Protein AF-A0A815F3T5-F1 (afdb_monomer_lite)

Secondary structure (DSSP, 8-state):
----------SS----SS-EEE-SS-TTEEEEEETTEEEEEEPPTTEEEETTTTEEEE-----------------PPP----PPPP-----PPPGGGEE--TTSPTT-BPPTTGGG-EEESEEEEEGGG-GGGTTSHHHHT-SSSSEEEEEGGGPPEEEE--TT--EEEEEEEEEESS-SSEEEEEEEEETTEEEEEEEEEE-SS--EEEEEEEEEESEEEEEEE-TT-SSPPPEEEEEEEE-TTTT---------------TTEEEETTEEEEEE-SSS-PPTT-EEPPHHHHHHHGGGGTTPPPSS---SS-EEEE----

pLDDT: mean 79.25, std 20.05, range [28.44, 98.56]

Foldseek 3Di:
DDPQDQDDDPDDDFLPDQAKAQDPVDQQWIWGRDPRGTGIGGHPPQWGQDPVVRHTHHDPDDDDPDDDDDDDDDDDDDDDDDDDDDDDPPDDFDPLQWDFQPPDDAQAADPCCRNQKGKDQKGKHQVVVPVVQCQWFLVQQDDPHSMKIKGPQQDKMKIFHDPPFFWWWFKWKKAFGHAFQKKKKKWFAHPNHTDDIDIDGHGTNHIDMDGDRGGGTGMMMIGIGDPPDPTTTMMMIGTGGIDPCGGDPPDDDDDDDLDDEGAQWDDDPSKTKHKAAPQQPDDPQKHFDDPVVCVVCVVVNPPGDGPPDHHPDTGMMIRDDD

Radius of gyration: 25.0 Å; chains: 1; bounding box: 68×66×54 Å

InterPro domains:
  IPR036508 Chitin binding domain superfamily [SSF57625] (13-58)

Structure (mmCIF, N/CA/C/O backbone):
data_AF-A0A815F3T5-F1
#
_entry.id   AF-A0A815F3T5-F1
#
loop_
_atom_site.group_PDB
_atom_site.id
_atom_site.type_symbol
_atom_site.label_atom_id
_atom_site.label_alt_id
_atom_site.label_comp_id
_atom_site.label_asym_id
_atom_site.label_entity_id
_atom_site.label_seq_id
_atom_site.pdbx_PDB_ins_code
_atom_site.Cartn_x
_atom_site.Cartn_y
_atom_site.Cartn_z
_atom_site.occupancy
_atom_site.B_iso_or_equiv
_atom_site.auth_seq_id
_atom_site.auth_comp_id
_atom_site.auth_asym_id
_atom_site.auth_atom_id
_atom_site.pdbx_PDB_model_num
ATOM 1 N N . MET A 1 1 ? 18.791 11.533 -21.187 1.00 30.59 1 MET A N 1
ATOM 2 C CA . MET A 1 1 ? 19.312 10.389 -21.962 1.00 30.59 1 MET A CA 1
ATOM 3 C C . MET A 1 1 ? 20.679 10.043 -21.377 1.00 30.59 1 MET A C 1
ATOM 5 O O . MET A 1 1 ? 21.685 10.572 -21.824 1.00 30.59 1 MET A O 1
ATOM 9 N N . LEU A 1 2 ? 20.704 9.297 -20.268 1.00 28.44 2 LEU A N 1
ATOM 10 C CA . LEU A 1 2 ? 21.954 8.827 -19.667 1.00 28.44 2 LEU A CA 1
ATOM 11 C C . LEU A 1 2 ? 22.244 7.461 -20.277 1.00 28.44 2 LEU A C 1
ATOM 13 O O . LEU A 1 2 ? 21.462 6.528 -20.120 1.00 28.44 2 LEU A O 1
ATOM 17 N N . ILE A 1 3 ? 23.321 7.396 -21.047 1.00 28.81 3 ILE A N 1
ATOM 18 C CA . ILE A 1 3 ? 23.807 6.173 -21.672 1.00 28.81 3 ILE A CA 1
ATOM 19 C C . ILE A 1 3 ? 24.289 5.271 -20.533 1.00 28.81 3 ILE A C 1
ATOM 21 O O . ILE A 1 3 ? 25.254 5.600 -19.849 1.00 28.81 3 ILE A O 1
ATOM 25 N N . SER A 1 4 ? 23.583 4.166 -20.293 1.00 33.34 4 SER A N 1
ATOM 26 C CA . SER A 1 4 ? 24.025 3.128 -19.364 1.00 33.34 4 SER A CA 1
ATOM 27 C C . SER A 1 4 ? 25.206 2.405 -20.006 1.00 33.34 4 SER A C 1
ATOM 29 O O . SER A 1 4 ? 25.024 1.541 -20.861 1.00 33.34 4 SER A O 1
ATOM 31 N N . THR A 1 5 ? 26.427 2.800 -19.659 1.00 37.59 5 THR A N 1
ATOM 32 C CA . THR A 1 5 ? 27.637 2.100 -20.095 1.00 37.59 5 THR A CA 1
ATOM 33 C C . THR A 1 5 ? 27.733 0.763 -19.374 1.00 37.59 5 THR A C 1
ATOM 35 O O . THR A 1 5 ? 27.962 0.714 -18.168 1.00 37.59 5 THR A O 1
ATOM 38 N N . ILE A 1 6 ? 27.551 -0.319 -20.128 1.00 42.78 6 ILE A N 1
ATOM 39 C CA . ILE A 1 6 ? 27.917 -1.677 -19.723 1.00 42.78 6 ILE A CA 1
ATOM 40 C C . ILE A 1 6 ? 29.447 -1.718 -19.728 1.00 42.78 6 ILE A C 1
ATOM 42 O O . ILE A 1 6 ? 30.058 -1.653 -20.793 1.00 42.78 6 ILE A O 1
ATOM 46 N N . ILE A 1 7 ? 30.067 -1.747 -18.549 1.00 43.97 7 ILE A N 1
ATOM 47 C CA . ILE A 1 7 ? 31.517 -1.912 -18.416 1.00 43.97 7 ILE A CA 1
ATOM 48 C C . ILE A 1 7 ? 31.758 -3.381 -18.057 1.00 43.97 7 ILE A C 1
ATOM 50 O O . ILE A 1 7 ? 31.395 -3.784 -16.952 1.00 43.97 7 ILE A O 1
ATOM 54 N N . PRO A 1 8 ? 32.346 -4.190 -18.954 1.00 38.50 8 PRO A N 1
ATOM 55 C CA . PRO A 1 8 ? 32.749 -5.538 -18.605 1.00 38.50 8 PRO A CA 1
ATOM 56 C C . PRO A 1 8 ? 33.920 -5.446 -17.627 1.00 38.50 8 PRO A C 1
ATOM 58 O O . PRO A 1 8 ? 35.002 -4.984 -17.983 1.00 38.50 8 PRO A O 1
ATOM 61 N N . ILE A 1 9 ? 33.688 -5.853 -16.381 1.00 46.31 9 ILE A N 1
ATOM 62 C CA . ILE A 1 9 ? 34.755 -6.011 -15.395 1.00 46.31 9 ILE A CA 1
ATOM 63 C C . ILE A 1 9 ? 35.465 -7.325 -15.718 1.00 46.31 9 ILE A C 1
ATOM 65 O O . ILE A 1 9 ? 34.842 -8.391 -15.736 1.00 46.31 9 ILE A O 1
ATOM 69 N N . ASP A 1 10 ? 36.754 -7.232 -16.015 1.00 41.31 10 ASP A N 1
ATOM 70 C CA . ASP A 1 10 ? 37.601 -8.366 -16.354 1.00 41.31 10 ASP A CA 1
ATOM 71 C C . ASP A 1 10 ? 37.677 -9.346 -15.166 1.00 41.31 10 ASP A C 1
ATOM 73 O O . ASP A 1 10 ? 38.105 -8.998 -14.067 1.00 41.31 10 ASP A O 1
ATOM 77 N N . GLY A 1 11 ? 37.201 -10.572 -15.397 1.00 46.75 11 GLY A N 1
ATOM 78 C CA . GLY A 1 11 ? 37.592 -11.796 -14.694 1.00 46.75 11 GLY A CA 1
ATOM 79 C C . GLY A 1 11 ? 37.531 -11.839 -13.161 1.00 46.75 11 GLY A C 1
ATOM 80 O O . GLY A 1 11 ? 38.577 -11.917 -12.532 1.00 46.75 11 GLY A O 1
ATOM 81 N N . ALA A 1 12 ? 36.331 -11.933 -12.569 1.00 49.25 12 ALA A N 1
ATOM 82 C CA . ALA A 1 12 ? 36.070 -12.728 -11.341 1.00 49.25 12 ALA A CA 1
ATOM 83 C C . ALA A 1 12 ? 34.602 -12.681 -10.877 1.00 49.25 12 ALA A C 1
ATOM 85 O O . ALA A 1 12 ? 34.171 -13.536 -10.104 1.00 49.25 12 ALA A O 1
ATOM 86 N N . PHE A 1 13 ? 33.820 -11.698 -11.327 1.00 57.38 13 PHE A N 1
ATOM 87 C CA . PHE A 1 13 ? 32.507 -11.425 -10.750 1.00 57.38 13 PHE A CA 1
ATOM 88 C C . PHE A 1 13 ? 31.367 -12.046 -11.571 1.00 57.38 13 PHE A C 1
ATOM 90 O O . PHE A 1 13 ? 30.887 -11.456 -12.538 1.00 57.38 13 PHE A O 1
ATOM 97 N N . LYS A 1 14 ? 30.930 -13.262 -11.215 1.00 63.34 14 LYS A N 1
ATOM 98 C CA . LYS A 1 14 ? 29.728 -13.871 -11.810 1.00 63.34 14 LYS A CA 1
ATOM 99 C C . LYS A 1 14 ? 28.486 -13.444 -11.025 1.00 63.34 14 LYS A C 1
ATOM 101 O O . LYS A 1 14 ? 28.245 -13.951 -9.934 1.00 63.34 14 LYS A O 1
ATOM 106 N N . CYS A 1 15 ? 27.677 -12.560 -11.610 1.00 67.25 15 CYS A N 1
ATOM 107 C CA . CYS A 1 15 ? 26.301 -12.322 -11.176 1.00 67.25 15 CYS A CA 1
ATOM 108 C C . CYS A 1 15 ? 25.489 -13.610 -11.386 1.00 67.25 15 CYS A C 1
ATOM 110 O O . CYS A 1 15 ? 25.071 -13.884 -12.506 1.00 67.25 15 CYS A O 1
ATOM 112 N N . MET A 1 16 ? 25.310 -14.435 -10.355 1.00 57.03 16 MET A N 1
ATOM 113 C CA . MET A 1 16 ? 24.458 -15.632 -10.448 1.00 57.03 16 MET A CA 1
ATOM 114 C C . MET A 1 16 ? 23.080 -15.429 -9.808 1.00 57.03 16 MET A C 1
ATOM 116 O O . MET A 1 16 ? 22.122 -16.037 -10.268 1.00 57.03 16 MET A O 1
ATOM 120 N N . ASN A 1 17 ? 22.972 -14.531 -8.824 1.00 68.50 17 ASN A N 1
ATOM 121 C CA . ASN A 1 17 ? 21.744 -14.238 -8.082 1.00 68.50 17 ASN A CA 1
ATOM 122 C C . ASN A 1 17 ? 21.441 -12.726 -8.089 1.00 68.50 17 ASN A C 1
ATOM 124 O O . ASN A 1 17 ? 22.294 -11.921 -8.484 1.00 68.50 17 ASN A O 1
ATOM 128 N N . ASN A 1 18 ? 20.232 -12.347 -7.654 1.00 71.50 18 ASN A N 1
ATOM 129 C CA . ASN A 1 18 ? 19.798 -10.952 -7.485 1.00 71.50 18 ASN A CA 1
ATOM 130 C C . ASN A 1 18 ? 20.462 -10.299 -6.257 1.00 71.50 18 ASN A C 1
ATOM 132 O O . ASN A 1 18 ? 19.804 -9.973 -5.273 1.00 71.50 18 ASN A O 1
ATOM 136 N N . ASP A 1 19 ? 21.780 -10.140 -6.324 1.00 82.56 19 ASP A N 1
ATOM 137 C CA . ASP A 1 19 ? 22.618 -9.638 -5.237 1.00 82.56 19 ASP A CA 1
ATOM 138 C C . ASP A 1 19 ? 23.155 -8.224 -5.532 1.00 82.56 19 ASP A C 1
ATOM 140 O O . ASP A 1 19 ? 23.210 -7.762 -6.677 1.00 82.56 19 ASP A O 1
ATOM 144 N N . MET A 1 20 ? 23.592 -7.522 -4.484 1.00 84.94 20 MET A N 1
ATOM 145 C CA . MET A 1 20 ? 24.184 -6.185 -4.573 1.00 84.94 20 MET A CA 1
ATOM 146 C C . MET A 1 20 ? 25.611 -6.190 -4.019 1.00 84.94 20 MET A C 1
ATOM 148 O O . MET A 1 20 ? 25.887 -6.737 -2.948 1.00 84.94 20 MET A O 1
ATOM 152 N N . PHE A 1 21 ? 26.528 -5.551 -4.740 1.00 86.50 21 PHE A N 1
ATOM 153 C CA . PHE A 1 21 ? 27.961 -5.644 -4.493 1.00 86.50 21 PHE A CA 1
ATOM 154 C C . PHE A 1 21 ? 28.647 -4.286 -4.532 1.00 86.50 21 PHE A C 1
ATOM 156 O O . PHE A 1 21 ? 28.313 -3.405 -5.324 1.00 86.50 21 PHE A O 1
ATOM 163 N N . LYS A 1 22 ? 29.666 -4.125 -3.692 1.00 87.44 22 LYS A N 1
ATOM 164 C CA . LYS A 1 22 ? 30.482 -2.917 -3.629 1.00 87.44 22 LYS A CA 1
ATOM 165 C C . LYS A 1 22 ? 31.203 -2.693 -4.952 1.00 87.44 22 LYS A C 1
ATOM 167 O O . LYS A 1 22 ? 31.864 -3.595 -5.458 1.00 87.44 22 LYS A O 1
ATOM 172 N N . ASN A 1 23 ? 31.127 -1.469 -5.473 1.00 88.88 23 ASN A N 1
ATOM 173 C CA . ASN A 1 23 ? 31.989 -1.064 -6.574 1.00 88.88 23 ASN A CA 1
ATOM 174 C C . ASN A 1 23 ? 33.412 -0.780 -6.039 1.00 88.88 23 ASN A C 1
ATOM 176 O O . ASN A 1 23 ? 33.556 0.116 -5.198 1.00 88.88 23 ASN A O 1
ATOM 180 N N . PRO A 1 24 ? 34.454 -1.515 -6.481 1.00 85.56 24 PRO A N 1
ATOM 181 C CA . PRO A 1 24 ? 35.832 -1.275 -6.048 1.00 85.56 24 PRO A CA 1
ATOM 182 C C . PRO A 1 24 ? 36.383 0.082 -6.512 1.00 85.56 24 PRO A C 1
ATOM 184 O O . PRO A 1 24 ? 37.219 0.653 -5.817 1.00 85.56 24 PRO A O 1
ATOM 187 N N . ASP A 1 25 ? 35.883 0.622 -7.626 1.00 88.94 25 ASP A N 1
ATOM 188 C CA . ASP A 1 25 ? 36.440 1.831 -8.245 1.00 88.94 25 ASP A CA 1
ATOM 189 C C . ASP A 1 25 ? 35.828 3.124 -7.694 1.00 88.94 25 ASP A C 1
ATOM 191 O O . ASP A 1 25 ? 36.433 4.194 -7.755 1.00 88.94 25 ASP A O 1
ATOM 195 N N . ASN A 1 26 ? 34.598 3.055 -7.175 1.00 88.31 26 ASN A N 1
ATOM 196 C CA . ASN A 1 26 ? 33.866 4.236 -6.734 1.00 88.31 26 ASN A CA 1
ATOM 197 C C . ASN A 1 26 ? 32.873 3.915 -5.610 1.00 88.31 26 ASN A C 1
ATOM 199 O O . ASN A 1 26 ? 31.804 3.349 -5.840 1.00 88.31 26 ASN A O 1
ATOM 203 N N . HIS A 1 27 ? 33.190 4.385 -4.402 1.00 91.62 27 HIS A N 1
ATOM 204 C CA . HIS A 1 27 ? 32.402 4.151 -3.189 1.00 91.62 27 HIS A CA 1
ATOM 205 C C . HIS A 1 27 ? 31.020 4.838 -3.189 1.00 91.62 27 HIS A C 1
ATOM 207 O O . HIS A 1 27 ? 30.183 4.503 -2.353 1.00 91.62 27 HIS A O 1
ATOM 213 N N . TYR A 1 28 ? 30.755 5.767 -4.113 1.00 91.50 28 TYR A N 1
ATOM 214 C CA . TYR A 1 28 ? 29.442 6.401 -4.313 1.00 91.50 28 TYR A CA 1
ATOM 215 C C . TYR A 1 28 ? 28.540 5.612 -5.266 1.00 91.50 28 TYR A C 1
ATOM 217 O O . TYR A 1 28 ? 27.468 6.082 -5.640 1.00 91.50 28 TYR A O 1
ATOM 225 N N . THR A 1 29 ? 28.973 4.435 -5.706 1.00 90.44 29 THR A N 1
ATOM 226 C CA . THR A 1 29 ? 28.215 3.565 -6.604 1.00 90.44 29 THR A CA 1
ATOM 227 C C . THR A 1 29 ? 28.318 2.117 -6.139 1.00 90.44 29 THR A C 1
ATOM 229 O O . THR A 1 29 ? 29.216 1.757 -5.377 1.00 90.44 29 THR A O 1
ATOM 232 N N . PHE A 1 30 ? 27.405 1.275 -6.600 1.00 92.56 30 PHE A N 1
ATOM 233 C CA . PHE A 1 30 ? 27.408 -0.157 -6.331 1.00 92.56 30 PHE A CA 1
ATOM 234 C C . PHE A 1 30 ? 26.930 -0.927 -7.558 1.00 92.56 30 PHE A C 1
ATOM 236 O O . PHE A 1 30 ? 26.267 -0.377 -8.440 1.00 92.56 30 PHE A O 1
ATOM 243 N N . TRP A 1 31 ? 27.279 -2.203 -7.616 1.00 90.38 31 TRP A N 1
ATOM 244 C CA . TRP A 1 31 ? 26.829 -3.125 -8.643 1.00 90.38 31 TRP A CA 1
ATOM 245 C C . TRP A 1 31 ? 25.567 -3.829 -8.167 1.00 90.38 31 TRP A C 1
ATOM 247 O O . TRP A 1 31 ? 25.559 -4.462 -7.118 1.00 90.38 31 TRP A O 1
ATOM 257 N N . HIS A 1 32 ? 24.500 -3.728 -8.941 1.00 86.88 32 HIS A N 1
ATOM 258 C CA . HIS A 1 32 ? 23.308 -4.543 -8.772 1.00 86.88 32 HIS A CA 1
ATOM 259 C C . HIS A 1 32 ? 23.353 -5.659 -9.812 1.00 86.88 32 HIS A C 1
ATOM 261 O O . HIS A 1 32 ? 23.407 -5.373 -11.007 1.00 86.88 32 HIS A O 1
ATOM 267 N N . CYS A 1 33 ? 23.370 -6.909 -9.371 1.00 84.50 33 CYS A N 1
ATOM 268 C CA . CYS A 1 33 ? 23.226 -8.058 -10.247 1.00 84.50 33 CYS A CA 1
ATOM 269 C C . CYS A 1 33 ? 21.743 -8.367 -10.418 1.00 84.50 33 CYS A C 1
ATOM 271 O O . CYS A 1 33 ? 21.022 -8.504 -9.438 1.00 84.50 33 CYS A O 1
ATOM 273 N N . PHE A 1 34 ? 21.295 -8.495 -11.661 1.00 74.00 34 PHE A N 1
ATOM 274 C CA . PHE A 1 34 ? 19.930 -8.906 -11.961 1.00 74.00 34 PHE A CA 1
ATOM 275 C C . PHE A 1 34 ? 19.921 -9.735 -13.249 1.00 74.00 34 PHE A C 1
ATOM 277 O O . PHE A 1 34 ? 20.448 -9.299 -14.274 1.00 74.00 34 PHE A O 1
ATOM 284 N N . HIS A 1 35 ? 19.388 -10.961 -13.184 1.00 72.75 35 HIS A N 1
ATOM 285 C CA . HIS A 1 35 ? 19.336 -11.914 -14.311 1.00 72.75 35 HIS A CA 1
ATOM 286 C C . HIS A 1 35 ? 20.684 -12.106 -15.041 1.00 72.75 35 HIS A C 1
ATOM 288 O O . HIS A 1 35 ? 20.767 -12.090 -16.270 1.00 72.75 35 HIS A O 1
ATOM 294 N N . GLY A 1 36 ? 21.777 -12.246 -14.288 1.00 73.94 36 GLY A N 1
ATOM 295 C CA . GLY A 1 36 ? 23.113 -12.451 -14.858 1.00 73.94 36 GLY A CA 1
ATOM 296 C C . GLY A 1 36 ? 23.787 -11.198 -15.427 1.00 73.94 36 GLY A C 1
ATOM 297 O O . GLY A 1 36 ? 24.949 -11.266 -15.824 1.00 73.94 36 GLY A O 1
ATOM 298 N N . SER A 1 37 ? 23.098 -10.055 -15.427 1.00 73.88 37 SER A N 1
ATOM 299 C CA . SER A 1 37 ? 23.637 -8.764 -15.864 1.00 73.88 37 SER A CA 1
ATOM 300 C C . SER A 1 37 ? 24.008 -7.891 -14.665 1.00 73.88 37 SER A C 1
ATOM 302 O O . SER A 1 37 ? 23.306 -7.887 -13.654 1.00 73.88 37 SER A O 1
ATOM 304 N N . HIS A 1 38 ? 25.104 -7.137 -14.776 1.00 80.62 38 HIS A N 1
ATOM 305 C CA . HIS A 1 38 ? 25.509 -6.144 -13.779 1.00 80.62 38 HIS A CA 1
ATOM 306 C C . HIS A 1 38 ? 25.021 -4.744 -14.166 1.00 80.62 38 HIS A C 1
ATOM 308 O O . HIS A 1 38 ? 25.144 -4.308 -15.309 1.00 80.62 38 HIS A O 1
ATOM 314 N N . TYR A 1 39 ? 24.509 -4.010 -13.185 1.00 80.88 39 TYR A N 1
ATOM 315 C CA . TYR A 1 39 ? 24.042 -2.640 -13.340 1.00 80.88 39 TYR A CA 1
ATOM 316 C C . TYR A 1 39 ? 24.770 -1.751 -12.342 1.00 80.88 39 TYR A C 1
ATOM 318 O O . TYR A 1 39 ? 24.651 -1.950 -11.134 1.00 80.88 39 TYR A O 1
ATOM 326 N N . LEU A 1 40 ? 25.496 -0.748 -12.832 1.00 88.94 40 LEU A N 1
ATOM 327 C CA . LEU A 1 40 ? 26.105 0.250 -11.961 1.00 88.94 40 LEU A CA 1
ATOM 328 C C . LEU A 1 40 ? 25.028 1.228 -11.481 1.00 88.94 40 LEU A C 1
ATOM 330 O O . LEU A 1 40 ? 24.357 1.875 -12.290 1.00 88.94 40 LEU A O 1
ATOM 334 N N . LYS A 1 41 ? 24.852 1.346 -10.167 1.00 85.12 41 LYS A N 1
ATOM 335 C CA . LYS A 1 41 ? 23.857 2.221 -9.540 1.00 85.12 41 LYS A CA 1
ATOM 336 C C . LYS A 1 41 ? 24.545 3.257 -8.649 1.00 85.12 41 LYS A C 1
ATOM 338 O O . LYS A 1 41 ? 25.426 2.889 -7.874 1.00 85.12 41 LYS A O 1
ATOM 343 N N . PRO A 1 42 ? 24.172 4.544 -8.736 1.00 91.25 42 PRO A N 1
ATOM 344 C CA . PRO A 1 42 ? 24.688 5.563 -7.835 1.00 91.25 42 PRO A CA 1
ATOM 345 C C . PRO A 1 42 ? 23.970 5.529 -6.484 1.00 91.25 42 PRO A C 1
ATOM 347 O O . PRO A 1 42 ? 22.760 5.310 -6.409 1.00 91.25 42 PRO A O 1
ATOM 350 N N . CYS A 1 43 ? 24.711 5.811 -5.421 1.00 89.06 43 CYS A N 1
ATOM 351 C CA . CYS A 1 43 ? 24.142 6.205 -4.143 1.00 89.06 43 CYS A CA 1
ATOM 352 C C . CYS A 1 43 ? 23.631 7.657 -4.197 1.00 89.06 43 CYS A C 1
ATOM 354 O O . CYS A 1 43 ? 24.113 8.458 -5.004 1.00 89.06 43 CYS A O 1
ATOM 356 N N . PRO A 1 44 ? 22.672 8.032 -3.328 1.00 88.06 44 PRO A N 1
ATOM 357 C CA . PRO A 1 44 ? 22.271 9.425 -3.152 1.00 88.06 44 PRO A CA 1
ATOM 358 C C . PRO A 1 44 ? 23.451 10.333 -2.770 1.00 88.06 44 PRO A C 1
ATOM 360 O O . PRO A 1 44 ? 24.446 9.885 -2.200 1.00 88.06 44 PRO A O 1
ATOM 363 N N . THR A 1 45 ? 23.331 11.636 -3.037 1.00 82.81 45 THR A N 1
ATOM 364 C CA . THR A 1 45 ? 24.361 12.626 -2.685 1.00 82.81 45 THR A CA 1
ATOM 365 C C . THR A 1 45 ? 24.722 12.546 -1.197 1.00 82.81 45 THR A C 1
ATOM 367 O O . THR A 1 45 ? 23.836 12.595 -0.347 1.00 82.81 45 THR A O 1
ATOM 370 N N . ASN A 1 46 ? 26.022 12.464 -0.888 1.00 83.50 46 ASN A N 1
ATOM 371 C CA . ASN A 1 46 ? 26.596 12.285 0.460 1.00 83.50 46 ASN A CA 1
ATOM 372 C C . ASN A 1 46 ? 26.415 10.892 1.097 1.00 83.50 46 ASN A C 1
ATOM 374 O O . ASN A 1 46 ? 26.672 10.728 2.294 1.00 83.50 46 ASN A O 1
ATOM 378 N N . PHE A 1 47 ? 26.025 9.881 0.319 1.00 89.62 47 PHE A N 1
ATOM 379 C CA . PHE A 1 47 ? 25.979 8.488 0.763 1.00 89.62 47 PHE A CA 1
ATOM 380 C C . PHE A 1 47 ? 27.028 7.646 0.033 1.00 89.62 47 PHE A C 1
ATOM 382 O O . PHE A 1 47 ? 27.317 7.879 -1.139 1.00 89.62 47 PHE A O 1
ATOM 389 N N . ILE A 1 48 ? 27.579 6.657 0.730 1.00 92.94 48 ILE A N 1
ATOM 390 C CA . ILE A 1 48 ? 28.504 5.657 0.190 1.00 92.94 48 ILE A CA 1
ATOM 391 C C . ILE A 1 48 ? 27.896 4.264 0.341 1.00 92.94 48 ILE A C 1
ATOM 393 O O . ILE A 1 48 ? 27.102 4.023 1.248 1.00 92.94 48 ILE A O 1
ATOM 397 N N . TRP A 1 49 ? 28.248 3.336 -0.540 1.00 91.25 49 TRP A N 1
ATOM 398 C CA . TRP A 1 49 ? 27.748 1.964 -0.458 1.00 91.25 49 TRP A CA 1
ATOM 399 C C . TRP A 1 49 ? 28.386 1.192 0.708 1.00 91.25 49 TRP A C 1
ATOM 401 O O . TRP A 1 49 ? 29.614 1.090 0.789 1.00 91.25 49 TRP A O 1
ATOM 411 N N . SER A 1 50 ? 27.555 0.600 1.573 1.00 86.69 50 SER A N 1
ATOM 412 C CA . SER A 1 50 ? 27.967 -0.355 2.606 1.00 86.69 50 SER A CA 1
ATOM 413 C C . SER A 1 50 ? 27.624 -1.776 2.170 1.00 86.69 50 SER A C 1
ATOM 415 O O . SER A 1 50 ? 26.453 -2.122 2.031 1.00 86.69 50 SER A O 1
ATOM 417 N N . GLN A 1 51 ? 28.646 -2.621 1.997 1.00 86.81 51 GLN A N 1
ATOM 418 C CA . GLN A 1 51 ? 28.432 -4.038 1.681 1.00 86.81 51 GLN A CA 1
ATOM 419 C C . GLN A 1 51 ? 27.821 -4.808 2.855 1.00 86.81 51 GLN A C 1
ATOM 421 O O . GLN A 1 51 ? 27.086 -5.759 2.636 1.00 86.81 51 GLN A O 1
ATOM 426 N N . VAL A 1 52 ? 28.135 -4.411 4.091 1.00 73.19 52 VAL A N 1
ATOM 427 C CA . VAL A 1 52 ? 27.650 -5.094 5.301 1.00 73.19 52 VAL A CA 1
ATOM 428 C C . VAL A 1 52 ? 26.153 -4.862 5.490 1.00 73.19 52 VAL A C 1
ATOM 430 O O . VAL A 1 52 ? 25.439 -5.764 5.906 1.00 73.19 52 VAL A O 1
ATOM 433 N N . GLU A 1 53 ? 25.677 -3.665 5.151 1.00 72.69 53 GLU A N 1
ATOM 434 C CA . GLU A 1 53 ? 24.263 -3.304 5.283 1.00 72.69 53 GLU A CA 1
ATOM 435 C C . GLU A 1 53 ? 23.472 -3.478 3.977 1.00 72.69 53 GLU A C 1
ATOM 437 O O . GLU A 1 53 ? 22.270 -3.232 3.958 1.00 72.69 53 GLU A O 1
ATOM 442 N N . CYS A 1 54 ? 24.140 -3.857 2.879 1.00 81.38 54 CYS A N 1
ATOM 443 C CA . CYS A 1 54 ? 23.574 -3.924 1.527 1.00 81.38 54 CYS A CA 1
ATOM 444 C C . CYS A 1 54 ? 22.749 -2.678 1.148 1.00 81.38 54 CYS A C 1
ATOM 446 O O . CYS A 1 54 ? 21.708 -2.771 0.495 1.00 81.38 54 CYS A O 1
ATOM 448 N N . GLN A 1 55 ? 23.215 -1.493 1.554 1.00 88.62 55 GLN A N 1
ATOM 449 C CA . GLN A 1 55 ? 22.546 -0.223 1.282 1.00 88.62 55 GLN A CA 1
ATOM 450 C C . GLN A 1 55 ? 23.528 0.953 1.236 1.00 88.62 55 GLN A C 1
ATOM 452 O O . GLN A 1 55 ? 24.664 0.882 1.711 1.00 88.62 55 GLN A O 1
ATOM 457 N N . CYS A 1 56 ? 23.075 2.072 0.671 1.00 89.75 56 CYS A N 1
ATOM 458 C CA . CYS A 1 56 ? 23.802 3.334 0.729 1.00 89.75 56 CYS A CA 1
ATOM 459 C C . CYS A 1 56 ? 23.649 3.953 2.123 1.00 89.75 56 CYS A C 1
ATOM 461 O O . CYS A 1 56 ? 22.538 4.266 2.546 1.00 89.75 56 CYS A O 1
ATOM 463 N N . VAL A 1 57 ? 24.766 4.172 2.810 1.00 87.94 57 VAL A N 1
ATOM 464 C CA . VAL A 1 57 ? 24.831 4.752 4.158 1.00 87.94 57 VAL A CA 1
ATOM 465 C C . VAL A 1 57 ? 25.429 6.151 4.107 1.00 87.94 57 VAL A C 1
ATOM 467 O O . VAL A 1 57 ? 26.206 6.476 3.208 1.00 87.94 57 VAL A O 1
ATOM 470 N N . ARG A 1 58 ? 25.054 7.017 5.054 1.00 87.56 58 ARG A N 1
ATOM 471 C CA . ARG A 1 58 ? 25.582 8.386 5.106 1.00 87.56 58 ARG A CA 1
ATOM 472 C C . ARG A 1 58 ? 27.096 8.320 5.300 1.00 87.56 58 ARG A C 1
ATOM 474 O O . ARG A 1 58 ? 27.570 7.645 6.210 1.00 87.56 58 ARG A O 1
ATOM 481 N N . ASN A 1 59 ? 27.849 9.043 4.475 1.00 78.69 59 ASN A N 1
ATOM 482 C CA . ASN A 1 59 ? 29.291 9.132 4.651 1.00 78.69 59 ASN A CA 1
ATOM 483 C C . ASN A 1 59 ? 29.594 9.883 5.960 1.00 78.69 59 ASN A C 1
ATOM 485 O O . ASN A 1 59 ? 29.465 11.104 6.020 1.00 78.69 59 ASN A O 1
ATOM 489 N N . ALA A 1 60 ? 29.965 9.154 7.015 1.00 61.31 60 ALA A N 1
ATOM 490 C CA . ALA A 1 60 ? 30.335 9.729 8.310 1.00 61.31 60 ALA A CA 1
ATOM 491 C C . ALA A 1 60 ? 31.709 10.428 8.285 1.00 61.31 60 ALA A C 1
ATOM 493 O O . ALA A 1 60 ? 32.123 11.012 9.282 1.00 61.31 60 ALA A O 1
ATOM 494 N N . VAL A 1 61 ? 32.414 10.396 7.148 1.00 53.81 61 VAL A N 1
ATOM 495 C CA . VAL A 1 61 ? 33.725 11.020 6.983 1.00 53.81 61 VAL A CA 1
ATOM 496 C C . VAL A 1 61 ? 33.593 12.243 6.079 1.00 53.81 61 VAL A C 1
ATOM 498 O O . VAL A 1 61 ? 33.754 12.160 4.861 1.00 53.81 61 VAL A O 1
ATOM 501 N N . LEU A 1 62 ? 33.322 13.399 6.683 1.00 38.56 62 LEU A N 1
ATOM 502 C CA . LEU A 1 62 ? 33.755 14.674 6.117 1.00 38.56 62 LEU A CA 1
ATOM 503 C C . LEU A 1 62 ? 34.864 15.221 7.029 1.00 38.56 62 LEU A C 1
ATOM 505 O O . LEU A 1 62 ? 34.596 15.464 8.206 1.00 38.56 62 LEU A O 1
ATOM 509 N N . PRO A 1 63 ? 36.107 15.392 6.545 1.00 40.00 63 PRO A N 1
ATOM 510 C CA . PRO A 1 63 ? 37.140 16.048 7.324 1.00 40.00 63 PRO A CA 1
ATOM 511 C C . PRO A 1 63 ? 36.797 17.536 7.425 1.00 40.00 63 PRO A C 1
ATOM 513 O O . PRO A 1 63 ? 36.616 18.219 6.415 1.00 40.00 63 PRO A O 1
ATOM 516 N N . THR A 1 64 ? 36.718 18.048 8.650 1.00 35.91 64 THR A N 1
ATOM 517 C CA . THR A 1 64 ? 36.756 19.485 8.918 1.00 35.91 64 THR A CA 1
ATOM 518 C C . THR A 1 64 ? 38.050 20.040 8.326 1.00 35.91 64 THR A C 1
ATOM 520 O O . THR A 1 64 ? 39.144 19.694 8.771 1.00 35.91 64 THR A O 1
ATOM 523 N N . VAL A 1 65 ? 37.940 20.878 7.295 1.00 36.97 65 VAL A N 1
ATOM 524 C CA . VAL A 1 65 ? 39.070 21.653 6.773 1.00 36.97 65 VAL A CA 1
ATOM 525 C C . VAL A 1 65 ? 39.435 22.692 7.831 1.00 36.97 65 VAL A C 1
ATOM 527 O O . VAL A 1 65 ? 38.792 23.734 7.947 1.00 36.97 65 VAL A O 1
ATOM 530 N N . THR A 1 66 ? 40.455 22.393 8.631 1.00 32.88 66 THR A N 1
ATOM 531 C CA . THR A 1 66 ? 41.018 23.333 9.601 1.00 32.88 66 THR A CA 1
ATOM 532 C C . THR A 1 66 ? 41.994 24.258 8.881 1.00 32.88 66 THR A C 1
ATOM 534 O O . THR A 1 66 ? 43.110 23.869 8.536 1.00 32.88 66 THR A O 1
ATOM 537 N N . ILE A 1 67 ? 41.571 25.501 8.651 1.00 42.00 67 ILE A N 1
ATOM 538 C CA . ILE A 1 67 ? 42.461 26.590 8.240 1.00 42.00 67 ILE A CA 1
ATOM 539 C C . ILE A 1 67 ? 43.487 26.787 9.361 1.00 42.00 67 ILE A C 1
ATOM 541 O O . ILE A 1 67 ? 43.136 27.069 10.506 1.00 42.00 67 ILE A O 1
ATOM 545 N N . THR A 1 68 ? 44.762 26.582 9.034 1.00 33.00 68 THR A N 1
ATOM 546 C CA . THR A 1 68 ? 45.876 26.764 9.963 1.00 33.00 68 THR A CA 1
ATOM 547 C C . THR A 1 68 ? 46.175 28.254 10.099 1.00 33.00 68 THR A C 1
ATOM 549 O O . THR A 1 68 ? 46.765 28.849 9.201 1.00 33.00 68 THR A O 1
ATOM 552 N N . THR A 1 69 ? 45.812 28.845 11.237 1.00 34.72 69 THR A N 1
ATOM 553 C CA . THR A 1 69 ? 46.376 30.123 11.685 1.00 34.72 69 THR A CA 1
ATOM 554 C C . THR A 1 69 ? 47.052 29.884 13.029 1.00 34.72 69 THR A C 1
ATOM 556 O O . THR A 1 69 ? 46.413 29.555 14.024 1.00 34.72 69 THR A O 1
ATOM 559 N N . THR A 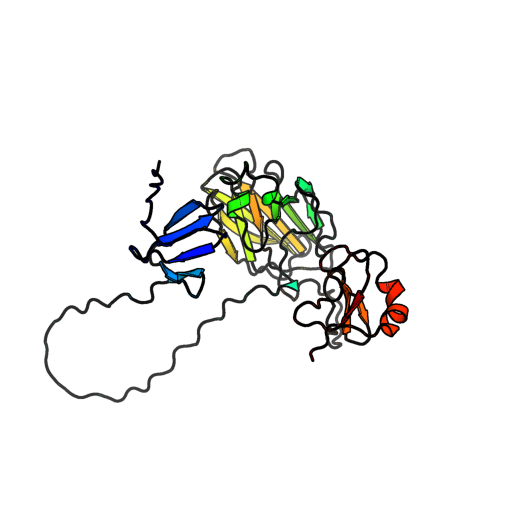1 70 ? 48.375 29.986 13.029 1.00 38.75 70 THR A N 1
ATOM 560 C CA . THR A 1 70 ? 49.263 29.810 14.179 1.00 38.75 70 THR A CA 1
ATOM 561 C C . THR A 1 70 ? 49.081 30.927 15.205 1.00 38.75 70 THR A C 1
ATOM 563 O O . THR A 1 70 ? 49.417 32.064 14.885 1.00 38.75 70 THR A O 1
ATOM 566 N N . VAL A 1 71 ? 48.664 30.613 16.439 1.00 39.72 71 VAL A N 1
ATOM 567 C CA . VAL A 1 71 ? 48.982 31.414 17.638 1.00 39.72 71 VAL A CA 1
ATOM 568 C C . VAL A 1 71 ? 49.130 30.502 18.866 1.00 39.72 71 VAL A C 1
ATOM 570 O O . VAL A 1 71 ? 48.405 29.529 19.047 1.00 39.72 71 VAL A O 1
ATOM 573 N N . SER A 1 72 ? 50.138 30.840 19.662 1.00 35.31 72 SER A N 1
ATOM 574 C CA . SER A 1 72 ? 50.769 30.136 20.773 1.00 35.31 72 SER A CA 1
ATOM 575 C C . SER A 1 72 ? 49.933 29.939 22.051 1.00 35.31 72 SER A C 1
ATOM 577 O O . SER A 1 72 ? 49.143 30.794 22.429 1.00 35.31 72 SER A O 1
ATOM 579 N N . THR A 1 73 ? 50.270 28.847 22.758 1.00 41.00 73 THR A N 1
ATOM 580 C CA . THR A 1 73 ? 50.368 28.669 24.231 1.00 41.00 73 THR A CA 1
ATOM 581 C C . THR A 1 73 ? 49.194 29.074 25.136 1.00 41.00 73 THR A C 1
ATOM 583 O O . THR A 1 73 ? 49.006 30.254 25.393 1.00 41.00 73 THR A O 1
ATOM 586 N N . SER A 1 74 ? 48.557 28.094 25.800 1.00 37.09 74 SER A N 1
ATOM 587 C CA . SER A 1 74 ? 48.756 27.773 27.238 1.00 37.09 74 SER A CA 1
ATOM 588 C C . SER A 1 74 ? 47.584 26.958 27.824 1.00 37.09 74 SER A C 1
ATOM 590 O O . SER A 1 74 ? 46.445 27.387 27.704 1.00 37.09 74 SER A O 1
ATOM 592 N N . SER A 1 75 ? 47.922 25.847 28.496 1.00 38.56 75 SER A N 1
ATOM 593 C CA . SER A 1 75 ? 47.192 25.050 29.512 1.00 38.56 75 SER A CA 1
ATOM 594 C C . SER A 1 75 ? 45.731 24.581 29.293 1.00 38.56 75 SER A C 1
ATOM 596 O O . SER A 1 75 ? 44.860 25.376 28.955 1.00 38.56 75 SER A O 1
ATOM 598 N N . PRO A 1 76 ? 45.407 23.302 29.599 1.00 44.91 76 PRO A N 1
ATOM 599 C CA . PRO A 1 76 ? 44.045 22.774 29.503 1.00 44.91 76 PRO A CA 1
ATOM 600 C C . PRO A 1 76 ? 43.223 23.023 30.784 1.00 44.91 76 PRO A C 1
ATOM 602 O O . PRO A 1 76 ? 43.723 22.760 31.881 1.00 44.91 76 PRO A O 1
ATOM 605 N N . PRO A 1 77 ? 41.941 23.421 30.688 1.00 46.41 77 PRO A N 1
ATOM 606 C CA . PRO A 1 77 ? 40.968 23.154 31.731 1.00 46.41 77 PRO A CA 1
ATOM 607 C C . PRO A 1 77 ? 40.211 21.854 31.428 1.00 46.41 77 PRO A C 1
ATOM 609 O O . PRO A 1 77 ? 39.659 21.652 30.346 1.00 46.41 77 PRO A O 1
ATOM 612 N N . THR A 1 78 ? 40.171 20.983 32.431 1.00 47.25 78 THR A N 1
ATOM 613 C CA . THR A 1 78 ? 39.281 19.827 32.535 1.00 47.25 78 THR A CA 1
ATOM 614 C C . THR A 1 78 ? 37.848 20.226 32.193 1.00 47.25 78 THR A C 1
ATOM 616 O O . THR A 1 78 ? 37.253 21.054 32.881 1.00 47.25 78 THR A O 1
ATOM 619 N N . THR A 1 79 ? 37.285 19.629 31.145 1.00 34.59 79 THR A N 1
ATOM 620 C CA . THR A 1 79 ? 35.854 19.720 30.846 1.00 34.59 79 THR A CA 1
ATOM 621 C C . THR A 1 79 ? 35.283 18.316 30.749 1.00 34.59 79 THR A C 1
ATOM 623 O O . THR A 1 79 ? 35.679 17.511 29.914 1.00 34.59 79 THR A O 1
ATOM 626 N N . THR A 1 80 ? 34.381 18.032 31.681 1.00 42.06 80 THR A N 1
ATOM 627 C CA . THR A 1 80 ? 33.535 16.847 31.732 1.00 42.06 80 THR A CA 1
ATOM 628 C C . THR A 1 80 ? 32.665 16.814 30.481 1.00 42.06 80 THR A C 1
ATOM 630 O O . THR A 1 80 ? 31.812 17.679 30.287 1.00 42.06 80 THR A O 1
ATOM 633 N N . GLU A 1 81 ? 32.909 15.830 29.623 1.00 39.25 81 GLU A N 1
ATOM 634 C CA . GLU A 1 81 ? 32.111 15.555 28.435 1.00 39.25 81 GLU A CA 1
ATOM 635 C C . GLU A 1 81 ? 30.770 14.946 28.862 1.00 39.25 81 GLU A C 1
ATOM 637 O O . GLU A 1 81 ? 30.672 13.790 29.277 1.00 39.25 81 GLU A O 1
ATOM 642 N N . THR A 1 82 ? 29.728 15.771 28.818 1.00 39.50 82 THR A N 1
ATOM 643 C CA . THR A 1 82 ? 28.334 15.341 28.918 1.00 39.50 82 THR A CA 1
ATOM 644 C C . THR A 1 82 ? 27.994 14.527 27.672 1.00 39.50 82 THR A C 1
ATOM 646 O O . THR A 1 82 ? 27.986 15.065 26.566 1.00 39.50 82 THR A O 1
ATOM 649 N N . ALA A 1 83 ? 27.719 13.235 27.860 1.00 39.28 83 ALA A N 1
ATOM 650 C CA . ALA A 1 83 ? 27.314 12.317 26.802 1.00 39.28 83 ALA A CA 1
ATOM 651 C C . ALA A 1 83 ? 26.107 12.858 26.008 1.00 39.28 83 ALA A C 1
ATOM 653 O O . ALA A 1 83 ? 25.075 13.219 26.577 1.00 39.28 83 ALA A O 1
ATOM 654 N N . LEU A 1 84 ? 26.264 12.906 24.685 1.00 35.84 84 LEU A N 1
ATOM 655 C CA . LEU A 1 84 ? 25.229 13.252 23.712 1.00 35.84 84 LEU A CA 1
ATOM 656 C C . LEU A 1 84 ? 24.159 12.138 23.669 1.00 35.84 84 LEU A C 1
ATOM 658 O O . LEU A 1 84 ? 24.525 10.962 23.765 1.00 35.84 84 LEU A O 1
ATOM 662 N N . PRO A 1 85 ? 22.857 12.458 23.527 1.00 42.28 85 PRO A N 1
ATOM 663 C CA . PRO A 1 85 ? 21.805 11.452 23.549 1.00 42.28 85 PRO A CA 1
ATOM 664 C C . PRO A 1 85 ? 21.936 10.481 22.374 1.00 42.28 85 PRO A C 1
ATOM 666 O O . PRO A 1 85 ? 22.211 10.855 21.234 1.00 42.28 85 PRO A O 1
ATOM 669 N N . THR A 1 86 ? 21.734 9.214 22.709 1.00 38.97 86 THR A N 1
ATOM 670 C CA . THR A 1 86 ? 21.724 8.047 21.841 1.00 38.97 86 THR A CA 1
ATOM 671 C C . THR A 1 86 ? 20.713 8.201 20.707 1.00 38.97 86 THR A C 1
ATOM 673 O O . THR A 1 86 ? 19.583 8.638 20.908 1.00 38.97 86 THR A O 1
ATOM 676 N N . THR A 1 87 ? 21.152 7.800 19.517 1.00 40.94 87 THR A N 1
ATOM 677 C CA . THR A 1 87 ? 20.400 7.603 18.277 1.00 40.94 87 THR A CA 1
ATOM 678 C C . THR A 1 87 ? 18.982 7.080 18.534 1.00 40.94 87 THR A C 1
ATOM 680 O O . THR A 1 87 ? 18.819 5.964 19.028 1.00 40.94 87 THR A O 1
ATOM 683 N N . GLU A 1 88 ? 17.958 7.868 18.184 1.00 43.16 88 GLU A N 1
ATOM 684 C CA . GLU A 1 88 ? 16.576 7.385 18.114 1.00 43.16 88 GLU A CA 1
ATOM 685 C C . GLU A 1 88 ? 16.530 6.196 17.152 1.00 43.16 88 GLU A C 1
ATOM 687 O O . GLU A 1 88 ? 16.857 6.309 15.968 1.00 43.16 88 GLU A O 1
ATOM 692 N N . ALA A 1 89 ? 16.180 5.029 17.690 1.00 43.00 89 ALA A N 1
ATOM 693 C CA . ALA A 1 89 ? 15.988 3.820 16.918 1.00 43.00 89 ALA A CA 1
ATOM 694 C C . ALA A 1 89 ? 14.950 4.091 15.824 1.00 43.00 89 ALA A C 1
ATOM 696 O O . ALA A 1 89 ? 13.800 4.420 16.125 1.00 43.00 89 ALA A O 1
ATOM 697 N N . ILE A 1 90 ? 15.349 3.931 14.558 1.00 47.84 90 ILE A N 1
ATOM 698 C CA . ILE A 1 90 ? 14.419 3.859 13.431 1.00 47.84 90 ILE A CA 1
ATOM 699 C C . ILE A 1 90 ? 13.461 2.722 13.768 1.00 47.84 90 ILE A C 1
ATOM 701 O O . ILE A 1 90 ? 13.829 1.547 13.783 1.00 47.84 90 ILE A O 1
ATOM 705 N N . SER A 1 91 ? 12.249 3.092 14.160 1.00 53.22 91 SER A N 1
ATOM 706 C CA . SER A 1 91 ? 11.267 2.145 14.648 1.00 53.22 91 SER A CA 1
ATOM 707 C C . SER A 1 91 ? 10.784 1.328 13.452 1.00 53.22 91 SER A C 1
ATOM 709 O O . SER A 1 91 ? 9.913 1.763 12.697 1.00 53.22 91 SER A O 1
ATOM 711 N N . HIS A 1 92 ? 11.369 0.148 13.256 1.00 68.50 92 HIS A N 1
ATOM 712 C CA . HIS A 1 92 ? 10.936 -0.803 12.239 1.00 68.50 92 HIS A CA 1
ATOM 713 C C . HIS A 1 92 ? 9.451 -1.155 12.423 1.00 68.50 92 HIS A C 1
ATOM 715 O O . HIS A 1 92 ? 8.912 -1.109 13.534 1.00 68.50 92 HIS A O 1
ATOM 721 N N . CYS A 1 93 ? 8.760 -1.451 11.320 1.00 82.50 93 CYS A N 1
ATOM 722 C CA . CYS A 1 93 ? 7.406 -1.985 11.394 1.00 82.50 93 CYS A CA 1
ATOM 723 C C . CYS A 1 93 ? 7.453 -3.382 12.012 1.00 82.50 93 CYS A C 1
ATOM 725 O O . CYS A 1 93 ? 8.266 -4.204 11.585 1.00 82.50 93 CYS A O 1
ATOM 727 N N . LEU A 1 94 ? 6.592 -3.669 12.988 1.00 80.69 94 LEU A N 1
ATOM 728 C CA . LEU A 1 94 ? 6.408 -5.051 13.421 1.00 80.69 94 LEU A CA 1
ATOM 729 C C . LEU A 1 94 ? 5.810 -5.848 12.261 1.00 80.69 94 LEU A C 1
ATOM 731 O O . LEU A 1 94 ? 4.904 -5.360 11.588 1.00 80.69 94 LEU A O 1
ATOM 735 N N . GLN A 1 95 ? 6.293 -7.074 12.045 1.00 78.31 95 GLN A N 1
ATOM 736 C CA . GLN A 1 95 ? 5.830 -7.909 10.931 1.00 78.31 95 GLN A CA 1
ATOM 737 C C . GLN A 1 95 ? 4.312 -8.133 10.952 1.00 78.31 95 GLN A C 1
ATOM 739 O O . GLN A 1 95 ? 3.690 -8.142 9.900 1.00 78.31 95 GLN A O 1
ATOM 744 N N . SER A 1 96 ? 3.698 -8.235 12.135 1.00 78.81 96 SER A N 1
ATOM 745 C CA . SER A 1 96 ? 2.243 -8.383 12.291 1.00 78.81 96 SER A CA 1
ATOM 746 C C . SER A 1 96 ? 1.433 -7.192 11.770 1.00 78.81 96 SER A C 1
ATOM 748 O O . SER A 1 96 ? 0.247 -7.338 11.482 1.00 78.81 96 SER A O 1
ATOM 750 N N . ASN A 1 97 ? 2.056 -6.018 11.662 1.00 89.19 97 ASN A N 1
ATOM 751 C CA . ASN A 1 97 ? 1.403 -4.778 11.252 1.00 89.19 97 ASN A CA 1
ATOM 752 C C . ASN A 1 97 ? 1.844 -4.323 9.857 1.00 89.19 97 ASN A C 1
ATOM 754 O O . ASN A 1 97 ? 1.414 -3.265 9.391 1.00 89.19 97 ASN A O 1
ATOM 758 N N . LEU A 1 98 ? 2.734 -5.084 9.221 1.00 93.25 98 LEU A N 1
ATOM 759 C CA . LEU A 1 98 ? 3.211 -4.816 7.880 1.00 93.25 98 LEU A CA 1
ATOM 760 C C . LEU A 1 98 ? 2.279 -5.502 6.883 1.00 93.25 98 LEU A C 1
ATOM 762 O O . LEU A 1 98 ? 2.066 -6.709 6.947 1.00 93.25 98 LEU A O 1
ATOM 766 N N . ILE A 1 99 ? 1.732 -4.724 5.958 1.00 94.50 99 ILE A N 1
ATOM 767 C CA . ILE A 1 99 ? 0.915 -5.231 4.860 1.00 94.50 99 ILE A CA 1
ATOM 768 C C . ILE A 1 99 ? 1.774 -5.224 3.598 1.00 94.50 99 ILE A C 1
ATOM 770 O O . ILE A 1 99 ? 2.148 -4.150 3.115 1.00 94.50 99 ILE A O 1
ATOM 774 N N . THR A 1 100 ? 2.068 -6.416 3.075 1.00 94.56 100 THR A N 1
ATOM 775 C CA . THR A 1 100 ? 2.914 -6.608 1.884 1.00 94.56 100 THR A CA 1
ATOM 776 C C . THR A 1 100 ? 2.135 -7.097 0.656 1.00 94.56 100 THR A C 1
ATOM 778 O O . THR A 1 100 ? 2.735 -7.416 -0.367 1.00 94.56 100 THR A O 1
ATOM 781 N N . PHE A 1 101 ? 0.795 -7.079 0.736 1.00 94.12 101 PHE A N 1
ATOM 782 C CA . PHE A 1 101 ? -0.172 -7.312 -0.352 1.00 94.12 101 PHE A CA 1
ATOM 783 C C . PHE A 1 101 ? -0.153 -8.704 -1.004 1.00 94.12 101 PHE A C 1
ATOM 785 O O . PHE A 1 101 ? -0.777 -8.922 -2.045 1.00 94.12 101 PHE A O 1
ATOM 792 N N . GLU A 1 102 ? 0.516 -9.657 -0.374 1.00 87.00 102 GLU A N 1
ATOM 793 C CA . GLU A 1 102 ? 0.554 -11.062 -0.744 1.00 87.00 102 GLU A CA 1
ATOM 794 C C . GLU A 1 102 ? -0.804 -11.759 -0.536 1.00 87.00 102 GLU A C 1
ATOM 796 O O . GLU A 1 102 ? -1.698 -11.257 0.156 1.00 87.00 102 GLU A O 1
ATOM 801 N N . ASN A 1 103 ? -0.940 -12.958 -1.114 1.00 76.19 103 ASN A N 1
ATOM 802 C CA . ASN A 1 103 ? -2.111 -13.845 -1.003 1.00 76.19 103 ASN A CA 1
ATOM 803 C C . ASN A 1 103 ? -3.403 -13.352 -1.683 1.00 76.19 103 ASN A C 1
ATOM 805 O O . ASN A 1 103 ? -4.472 -13.923 -1.464 1.00 76.19 103 ASN A O 1
ATOM 809 N N . ALA A 1 104 ? -3.328 -12.328 -2.530 1.00 73.94 104 ALA A N 1
ATOM 810 C CA . ALA A 1 104 ? -4.419 -11.933 -3.415 1.00 73.94 104 ALA A CA 1
ATOM 811 C C . ALA A 1 104 ? -4.170 -12.451 -4.844 1.00 73.94 104 ALA A C 1
ATOM 813 O O . ALA A 1 104 ? -3.056 -12.811 -5.199 1.00 73.94 104 ALA A O 1
ATOM 814 N N . SER A 1 105 ? -5.195 -12.528 -5.697 1.00 81.81 105 SER A N 1
ATOM 815 C CA . SER A 1 105 ? -4.960 -12.840 -7.114 1.00 81.81 105 SER A CA 1
ATOM 816 C C . SER A 1 105 ? -4.306 -11.637 -7.801 1.00 81.81 105 SER A C 1
ATOM 818 O O . SER A 1 105 ? -4.698 -10.497 -7.552 1.00 81.81 105 SER A O 1
ATOM 820 N N . THR A 1 106 ? -3.321 -11.852 -8.673 1.00 84.25 106 THR A N 1
ATOM 821 C CA . THR A 1 106 ? -2.696 -10.731 -9.394 1.00 84.25 106 THR A CA 1
ATOM 822 C C . THR A 1 106 ? -3.729 -9.989 -10.248 1.00 84.25 106 THR A C 1
ATOM 824 O O . THR A 1 106 ? -4.653 -10.597 -10.791 1.00 84.25 106 THR A O 1
ATOM 827 N N . TYR A 1 107 ? -3.597 -8.666 -10.341 1.00 88.00 107 TYR A N 1
ATOM 828 C CA . TYR A 1 107 ? -4.535 -7.771 -11.025 1.00 88.00 107 TYR A CA 1
ATOM 829 C C . TYR A 1 107 ? -5.980 -7.838 -10.497 1.00 88.00 107 TYR A C 1
ATOM 831 O O . TYR A 1 107 ? -6.937 -7.525 -11.208 1.00 88.00 107 TYR A O 1
ATOM 839 N N . SER A 1 108 ? -6.160 -8.239 -9.236 1.00 93.88 108 SER A N 1
ATOM 840 C CA . SER A 1 108 ? -7.470 -8.306 -8.591 1.00 93.88 108 SER A CA 1
ATOM 841 C C . SER A 1 108 ? -7.670 -7.178 -7.590 1.00 93.88 108 SER A C 1
ATOM 843 O O . SER A 1 108 ? -6.723 -6.603 -7.050 1.00 93.88 108 SER A O 1
ATOM 845 N N . LYS A 1 109 ? -8.938 -6.846 -7.351 1.00 96.19 109 LYS A N 1
ATOM 846 C CA . LYS A 1 109 ? -9.317 -5.877 -6.328 1.00 96.19 109 LYS A CA 1
ATOM 847 C C . LYS A 1 109 ? -9.033 -6.461 -4.942 1.00 96.19 109 LYS A C 1
ATOM 849 O O . LYS A 1 109 ? -9.432 -7.591 -4.661 1.00 96.19 109 LYS A O 1
ATOM 854 N N . ILE A 1 110 ? -8.434 -5.666 -4.056 1.00 95.75 110 ILE A N 1
ATOM 855 C CA . ILE A 1 110 ? -8.282 -6.033 -2.645 1.00 95.75 110 ILE A CA 1
ATOM 856 C C . ILE A 1 110 ? -9.672 -6.211 -2.037 1.00 95.75 110 ILE A C 1
ATOM 858 O O . ILE A 1 110 ? -10.514 -5.309 -2.082 1.00 95.75 110 ILE A O 1
ATOM 862 N N . SER A 1 111 ? -9.914 -7.395 -1.481 1.00 94.56 111 SER A N 1
ATOM 863 C CA . SER A 1 111 ? -11.190 -7.718 -0.849 1.00 94.56 111 SER A CA 1
ATOM 864 C C . SER A 1 111 ? -11.344 -6.985 0.481 1.00 94.56 111 SER A C 1
ATOM 866 O O . SER A 1 111 ? -10.393 -6.826 1.247 1.00 94.56 111 SER A O 1
ATOM 868 N N . ASN A 1 112 ? -12.570 -6.558 0.788 1.00 94.69 112 ASN A N 1
ATOM 869 C CA . ASN A 1 112 ? -12.883 -6.037 2.115 1.00 94.69 112 ASN A CA 1
ATOM 870 C C . ASN A 1 112 ? -12.641 -7.122 3.171 1.00 94.69 112 ASN A C 1
ATOM 872 O O . ASN A 1 112 ? -13.007 -8.276 2.967 1.00 94.69 112 ASN A O 1
ATOM 876 N N . GLY A 1 113 ? -12.044 -6.733 4.295 1.00 90.94 113 GLY A N 1
ATOM 877 C CA . GLY A 1 113 ? -11.588 -7.646 5.342 1.00 90.94 113 GLY A CA 1
ATOM 878 C C . GLY A 1 113 ? -10.104 -8.003 5.242 1.00 90.94 113 GLY A C 1
ATOM 879 O O . GLY A 1 113 ? -9.560 -8.522 6.214 1.00 90.94 113 GLY A O 1
ATOM 880 N N . TYR A 1 114 ? -9.419 -7.677 4.137 1.00 91.44 114 TYR A N 1
ATOM 881 C CA . TYR A 1 114 ? -7.967 -7.844 4.033 1.00 91.44 114 TYR A CA 1
ATOM 882 C C . TYR A 1 114 ? -7.263 -7.011 5.117 1.00 91.44 114 TYR A C 1
ATOM 884 O O . TYR A 1 114 ? -7.388 -5.783 5.137 1.00 91.44 114 TYR A O 1
ATOM 892 N N . HIS A 1 115 ? -6.595 -7.698 6.052 1.00 90.62 115 HIS A N 1
ATOM 893 C CA . HIS A 1 115 ? -6.041 -7.146 7.300 1.00 90.62 115 HIS A CA 1
ATOM 894 C C . HIS A 1 115 ? -7.058 -6.390 8.180 1.00 90.62 115 HIS A C 1
ATOM 896 O O . HIS A 1 115 ? -6.713 -5.434 8.869 1.00 90.62 115 HIS A O 1
ATOM 902 N N . GLY A 1 116 ? -8.334 -6.793 8.160 1.00 91.12 116 GLY A N 1
ATOM 903 C CA . GLY A 1 116 ? -9.394 -6.143 8.945 1.00 91.12 116 GLY A CA 1
ATOM 904 C C . GLY A 1 116 ? -9.806 -4.761 8.422 1.00 91.12 116 GLY A C 1
ATOM 905 O O . GLY A 1 116 ? -10.545 -4.042 9.094 1.00 91.12 116 GLY A O 1
ATOM 906 N N . LEU A 1 117 ? -9.350 -4.390 7.224 1.00 94.88 117 LEU A N 1
ATOM 907 C CA . LEU A 1 117 ? -9.623 -3.106 6.589 1.00 94.88 117 LEU A CA 1
ATOM 908 C C . LEU A 1 117 ? -10.627 -3.260 5.442 1.00 94.88 117 LEU A C 1
ATOM 910 O O . LEU A 1 117 ? -10.725 -4.303 4.790 1.00 94.88 117 LEU A O 1
ATOM 914 N N . LYS A 1 118 ? -11.363 -2.189 5.156 1.00 97.12 118 LYS A N 1
ATOM 915 C CA . LYS A 1 118 ? -12.174 -2.052 3.943 1.00 97.12 118 LYS A CA 1
ATOM 916 C C . LYS A 1 118 ? -11.427 -1.199 2.930 1.00 97.12 118 LYS A C 1
ATOM 918 O O . LYS A 1 118 ? -10.918 -0.130 3.268 1.00 97.12 118 LYS A O 1
ATOM 923 N N . TRP A 1 119 ? -11.418 -1.659 1.687 1.00 97.62 119 TRP A N 1
ATOM 924 C CA . TRP A 1 119 ? -10.626 -1.097 0.604 1.00 97.62 119 TRP A CA 1
ATOM 925 C C . TRP A 1 119 ? -11.534 -0.662 -0.543 1.00 97.62 119 TRP A C 1
ATOM 927 O O . TRP A 1 119 ? -12.354 -1.425 -1.059 1.00 97.62 119 TRP A O 1
ATOM 937 N N . THR A 1 120 ? -11.369 0.579 -0.983 1.00 98.06 120 THR A N 1
ATOM 938 C CA . THR A 1 120 ? -12.019 1.104 -2.188 1.00 98.06 120 THR A CA 1
ATOM 939 C C . THR A 1 120 ? -10.960 1.414 -3.229 1.00 98.06 120 THR A C 1
ATOM 941 O O . THR A 1 120 ? -9.953 2.033 -2.905 1.00 98.06 120 THR A O 1
ATOM 944 N N . ASN A 1 121 ? -11.198 0.966 -4.465 1.00 97.75 121 ASN A N 1
ATOM 945 C CA . ASN A 1 121 ? -10.321 1.144 -5.625 1.00 97.75 121 ASN A CA 1
ATOM 946 C C . ASN A 1 121 ? -8.851 0.713 -5.439 1.00 97.75 121 ASN A C 1
ATOM 948 O O . ASN A 1 121 ? -7.975 1.190 -6.151 1.00 97.75 121 ASN A O 1
ATOM 952 N N . ALA A 1 122 ? -8.566 -0.186 -4.498 1.00 97.88 122 ALA A N 1
ATOM 953 C CA . ALA A 1 122 ? -7.236 -0.755 -4.343 1.00 97.88 122 ALA A CA 1
ATOM 954 C C . ALA A 1 122 ? -7.174 -2.109 -5.048 1.00 97.88 122 ALA A C 1
ATOM 956 O O . ALA A 1 122 ? -8.040 -2.964 -4.841 1.00 97.88 122 ALA A O 1
ATOM 957 N N . TYR A 1 123 ? -6.164 -2.282 -5.886 1.00 98.06 123 TYR A N 1
ATOM 958 C CA . TYR A 1 123 ? -5.880 -3.507 -6.619 1.00 98.06 123 TYR A CA 1
ATOM 959 C C . TYR A 1 123 ? -4.481 -3.971 -6.280 1.00 98.06 123 TYR A C 1
ATOM 961 O O . TYR A 1 123 ? -3.648 -3.156 -5.899 1.00 98.06 123 TYR A O 1
ATOM 969 N N . VAL A 1 124 ? -4.230 -5.262 -6.428 1.00 97.19 124 VAL A N 1
ATOM 970 C CA . VAL A 1 124 ? -2.906 -5.847 -6.230 1.00 97.19 124 VAL A CA 1
ATOM 971 C C . VAL A 1 124 ? -2.297 -6.284 -7.541 1.00 97.19 124 VAL A C 1
ATOM 973 O O . VAL A 1 124 ? -3.001 -6.641 -8.488 1.00 97.19 124 VAL A O 1
ATOM 976 N N . LEU A 1 125 ? -0.978 -6.296 -7.584 1.00 96.12 125 LEU A N 1
ATOM 977 C CA . LEU A 1 125 ? -0.214 -6.847 -8.681 1.00 96.12 125 LEU A CA 1
ATOM 978 C C . LEU A 1 125 ? 1.014 -7.560 -8.133 1.00 96.12 125 LEU A C 1
ATOM 980 O O . LEU A 1 125 ? 1.762 -6.982 -7.350 1.00 96.12 125 LEU A O 1
ATOM 984 N N . ASP A 1 126 ? 1.220 -8.790 -8.589 1.00 95.62 126 ASP A N 1
ATOM 985 C CA . ASP A 1 126 ? 2.500 -9.478 -8.464 1.00 95.62 126 ASP A CA 1
ATOM 986 C C . ASP A 1 126 ? 3.402 -9.054 -9.617 1.00 95.62 126 ASP A C 1
ATOM 988 O O . ASP A 1 126 ? 3.103 -9.324 -10.786 1.00 95.62 126 ASP A O 1
ATOM 992 N N . THR A 1 127 ? 4.480 -8.351 -9.294 1.00 94.62 127 THR A N 1
ATOM 993 C CA . THR A 1 127 ? 5.398 -7.820 -10.299 1.00 94.62 127 THR A CA 1
ATOM 994 C C . THR A 1 127 ? 6.104 -8.929 -11.062 1.00 94.62 127 THR A C 1
ATOM 996 O O . THR A 1 127 ? 6.319 -8.760 -12.255 1.00 94.62 127 THR A O 1
ATOM 999 N N . GLU A 1 128 ? 6.362 -10.101 -10.477 1.00 92.56 128 GLU A N 1
ATOM 1000 C CA . GLU A 1 128 ? 7.052 -11.192 -11.186 1.00 92.56 128 GLU A CA 1
ATOM 1001 C C . GLU A 1 128 ? 6.295 -11.688 -12.425 1.00 92.56 128 GLU A C 1
ATOM 1003 O O . GLU A 1 128 ? 6.910 -12.076 -13.419 1.00 92.56 128 GLU A O 1
ATOM 1008 N N . ILE A 1 129 ? 4.963 -11.609 -12.405 1.00 93.06 129 ILE A N 1
ATOM 1009 C CA . ILE A 1 129 ? 4.100 -12.054 -13.508 1.00 93.06 129 ILE A CA 1
ATOM 1010 C C . ILE A 1 129 ? 4.058 -11.017 -14.650 1.00 93.06 129 ILE A C 1
ATOM 1012 O O . ILE A 1 129 ? 3.683 -11.351 -15.776 1.00 93.06 129 ILE A O 1
ATOM 1016 N N . TYR A 1 130 ? 4.478 -9.771 -14.396 1.00 90.94 130 TYR A N 1
ATOM 1017 C CA . TYR A 1 130 ? 4.416 -8.655 -15.350 1.00 90.94 130 TYR A CA 1
ATOM 1018 C C . TYR A 1 130 ? 5.800 -8.027 -15.642 1.00 90.94 130 TYR A C 1
ATOM 1020 O O . TYR A 1 130 ? 5.969 -6.811 -15.493 1.00 90.94 130 TYR A O 1
ATOM 1028 N N . PRO A 1 131 ? 6.784 -8.804 -16.150 1.00 91.75 131 PRO A N 1
ATOM 1029 C CA . PRO A 1 131 ? 8.148 -8.335 -16.455 1.00 91.75 131 PRO A CA 1
ATOM 1030 C C . PRO A 1 131 ? 8.216 -7.161 -17.434 1.00 91.75 131 PRO A C 1
ATOM 1032 O O . PRO A 1 131 ? 9.148 -6.350 -17.386 1.00 91.75 131 PRO A O 1
ATOM 1035 N N . GLN A 1 132 ? 7.212 -7.015 -18.298 1.00 92.81 132 GLN A N 1
ATOM 1036 C CA . GLN A 1 132 ? 7.097 -5.897 -19.231 1.00 92.81 132 GLN A CA 1
ATOM 1037 C C . GLN A 1 132 ? 6.924 -4.533 -18.540 1.00 92.81 132 GLN A C 1
ATOM 1039 O O . GLN A 1 132 ? 7.074 -3.502 -19.191 1.00 92.81 132 GLN A O 1
ATOM 1044 N N . TRP A 1 133 ? 6.605 -4.499 -17.241 1.00 93.25 133 TRP A N 1
ATOM 1045 C CA . TRP A 1 133 ? 6.458 -3.269 -16.455 1.00 93.25 133 TRP A CA 1
ATOM 1046 C C . TRP A 1 133 ? 7.677 -2.964 -15.578 1.00 93.25 133 TRP A C 1
ATOM 1048 O O . TRP A 1 133 ? 7.599 -2.086 -14.721 1.00 93.25 133 TRP A O 1
ATOM 1058 N N . SER A 1 134 ? 8.812 -3.624 -15.819 1.00 94.62 134 SER A N 1
ATOM 1059 C CA . SER A 1 134 ? 10.072 -3.433 -15.078 1.00 94.62 134 SER A CA 1
ATOM 1060 C C . SER A 1 134 ? 10.595 -1.990 -15.044 1.00 94.62 134 SER A C 1
ATOM 1062 O O . SER A 1 134 ? 11.281 -1.610 -14.101 1.00 94.62 134 SER A O 1
ATOM 1064 N N . GLU A 1 135 ? 10.224 -1.155 -16.018 1.00 94.50 135 GLU A N 1
ATOM 1065 C CA . GLU A 1 135 ? 10.570 0.277 -16.068 1.00 94.50 135 GLU A CA 1
ATOM 1066 C C . GLU A 1 135 ? 9.468 1.212 -15.523 1.00 94.50 135 GLU A C 1
ATOM 1068 O O . GLU A 1 135 ? 9.453 2.420 -15.800 1.00 94.50 135 GLU A O 1
ATOM 1073 N N . SER A 1 136 ? 8.491 0.661 -14.803 1.00 97.56 136 SER A N 1
ATOM 1074 C CA . SER A 1 136 ? 7.372 1.403 -14.212 1.00 97.56 136 SER A CA 1
ATOM 1075 C C . SER A 1 136 ? 7.511 1.548 -12.696 1.00 97.56 136 SER A C 1
ATOM 1077 O O . SER A 1 136 ? 8.329 0.889 -12.049 1.00 97.56 136 SER A O 1
ATOM 1079 N N . GLY A 1 137 ? 6.638 2.364 -12.106 1.00 97.88 137 GLY A N 1
ATOM 1080 C CA . GLY A 1 137 ? 6.531 2.476 -10.654 1.00 97.88 137 GLY A CA 1
ATOM 1081 C C . GLY A 1 137 ? 6.189 1.176 -9.946 1.00 97.88 137 GLY A C 1
ATOM 1082 O O . GLY A 1 137 ? 6.559 1.025 -8.783 1.00 97.88 137 GLY A O 1
ATOM 1083 N N . PHE A 1 138 ? 5.546 0.225 -10.632 1.00 97.56 138 PHE A N 1
ATOM 1084 C CA . PHE A 1 138 ? 5.204 -1.065 -10.038 1.00 97.56 138 PHE A CA 1
ATOM 1085 C C . PHE A 1 138 ? 6.437 -1.766 -9.473 1.00 97.56 138 PHE A C 1
ATOM 1087 O O . PHE A 1 138 ? 6.406 -2.233 -8.341 1.00 97.56 138 PHE A O 1
ATOM 1094 N N . TYR A 1 139 ? 7.550 -1.722 -10.203 1.00 97.12 139 TYR A N 1
ATOM 1095 C CA . TYR A 1 139 ? 8.822 -2.282 -9.754 1.00 97.12 139 TYR A CA 1
ATOM 1096 C C . TYR A 1 139 ? 9.576 -1.359 -8.803 1.00 97.12 139 TYR A C 1
ATOM 1098 O O . TYR A 1 139 ? 10.223 -1.829 -7.874 1.00 97.12 139 TYR A O 1
ATOM 1106 N N . SER A 1 140 ? 9.471 -0.041 -8.978 1.00 97.00 140 SER A N 1
ATOM 1107 C CA . SER A 1 140 ? 10.123 0.910 -8.070 1.00 97.00 140 SER A CA 1
ATOM 1108 C C . SER A 1 140 ? 9.546 0.891 -6.650 1.00 97.00 140 SER A C 1
ATOM 1110 O O . SER A 1 140 ? 10.239 1.281 -5.714 1.00 97.00 140 SER A O 1
ATOM 1112 N N . ALA A 1 141 ? 8.287 0.480 -6.470 1.00 96.06 141 ALA A N 1
ATOM 1113 C CA . ALA A 1 141 ? 7.649 0.376 -5.156 1.00 96.06 141 ALA A CA 1
ATOM 1114 C C . ALA A 1 141 ? 7.940 -0.952 -4.431 1.00 96.06 141 ALA A C 1
ATOM 1116 O O . ALA A 1 141 ? 7.695 -1.036 -3.230 1.00 96.06 141 ALA A O 1
ATOM 1117 N N . VAL A 1 142 ? 8.465 -1.972 -5.121 1.00 94.69 142 VAL A N 1
ATOM 1118 C CA . VAL A 1 142 ? 8.830 -3.265 -4.518 1.00 94.69 142 VAL A CA 1
ATOM 1119 C C . VAL A 1 142 ? 9.902 -3.058 -3.446 1.00 94.69 142 VAL A C 1
ATOM 1121 O O . VAL A 1 142 ? 10.943 -2.450 -3.707 1.00 94.69 142 VAL A O 1
ATOM 1124 N N . LYS A 1 143 ? 9.640 -3.543 -2.225 1.00 91.88 143 LYS A N 1
ATOM 1125 C CA . LYS A 1 143 ? 10.555 -3.380 -1.088 1.00 91.88 143 LYS A CA 1
ATOM 1126 C C . LYS A 1 143 ? 10.762 -4.670 -0.308 1.00 91.88 143 LYS A C 1
ATOM 1128 O O . LYS A 1 143 ? 11.901 -5.124 -0.231 1.00 91.88 143 LYS A O 1
ATOM 1133 N N . SER A 1 144 ? 9.700 -5.242 0.256 1.00 87.56 144 SER A N 1
ATOM 1134 C CA . SER A 1 144 ? 9.786 -6.478 1.049 1.00 87.56 144 SER A CA 1
ATOM 1135 C C . SER A 1 144 ? 9.226 -7.719 0.341 1.00 87.56 144 SER A C 1
ATOM 1137 O O . SER A 1 144 ? 9.594 -8.837 0.695 1.00 87.56 144 SER A O 1
ATOM 1139 N N . SER A 1 145 ? 8.377 -7.531 -0.673 1.00 89.81 145 SER A N 1
ATOM 1140 C CA . SER A 1 145 ? 7.740 -8.585 -1.471 1.00 89.81 145 SER A CA 1
ATOM 1141 C C . SER A 1 145 ? 7.622 -8.163 -2.943 1.00 89.81 145 SER A C 1
ATOM 1143 O O . SER A 1 145 ? 7.809 -6.992 -3.277 1.00 89.81 145 SER A O 1
ATOM 1145 N N . THR A 1 146 ? 7.258 -9.096 -3.825 1.00 94.56 146 THR A N 1
ATOM 1146 C CA . THR A 1 146 ? 6.967 -8.826 -5.248 1.00 94.56 146 THR A CA 1
ATOM 1147 C C . THR A 1 146 ? 5.573 -8.237 -5.472 1.00 94.56 146 THR A C 1
ATOM 1149 O O . THR A 1 146 ? 5.261 -7.791 -6.580 1.00 94.56 146 THR A O 1
ATOM 1152 N N . TRP A 1 147 ? 4.741 -8.220 -4.430 1.00 96.06 147 TRP A N 1
ATOM 1153 C CA . TRP A 1 147 ? 3.358 -7.775 -4.470 1.00 96.06 147 TRP A CA 1
ATOM 1154 C C . TRP A 1 147 ? 3.263 -6.298 -4.123 1.00 96.06 147 TRP A C 1
ATOM 1156 O O . TRP A 1 147 ? 3.909 -5.798 -3.205 1.00 96.06 147 TRP A O 1
ATOM 1166 N N . VAL A 1 148 ? 2.435 -5.583 -4.872 1.00 97.75 148 VAL A N 1
ATOM 1167 C CA . VAL A 1 148 ? 2.189 -4.158 -4.662 1.00 97.75 148 VAL A CA 1
ATOM 1168 C C . VAL A 1 148 ? 0.707 -3.856 -4.788 1.00 97.75 148 VAL A C 1
ATOM 1170 O O . VAL A 1 148 ? 0.000 -4.506 -5.560 1.00 97.75 148 VAL A O 1
ATOM 1173 N N . ALA A 1 149 ? 0.234 -2.842 -4.068 1.00 98.19 149 ALA A N 1
ATOM 1174 C CA . ALA A 1 149 ? -1.107 -2.305 -4.244 1.00 98.19 149 ALA A CA 1
ATOM 1175 C C . ALA A 1 149 ? -1.092 -1.031 -5.090 1.00 98.19 149 ALA A C 1
ATOM 1177 O O . ALA A 1 149 ? -0.170 -0.228 -5.010 1.00 98.19 149 ALA A O 1
ATOM 1178 N N . PHE A 1 150 ? -2.127 -0.804 -5.888 1.00 98.50 150 PHE A N 1
ATOM 1179 C CA . PHE A 1 150 ? -2.241 0.372 -6.746 1.00 98.50 150 PHE A CA 1
ATOM 1180 C C . PHE A 1 150 ? -3.693 0.801 -6.916 1.00 98.50 150 PHE A C 1
ATOM 1182 O O . PHE A 1 150 ? -4.626 0.024 -6.683 1.00 98.50 150 PHE A O 1
ATOM 1189 N N . ASN A 1 151 ? -3.892 2.051 -7.324 1.00 98.12 151 ASN A N 1
ATOM 1190 C CA . ASN A 1 151 ? -5.212 2.578 -7.631 1.00 98.12 151 ASN A CA 1
ATOM 1191 C C . ASN A 1 151 ? -5.554 2.394 -9.113 1.00 98.12 151 ASN A C 1
ATOM 1193 O O . ASN A 1 151 ? -4.819 2.826 -9.999 1.00 98.12 151 ASN A O 1
ATOM 1197 N N . MET A 1 152 ? -6.694 1.775 -9.407 1.00 95.94 152 MET A N 1
ATOM 1198 C CA . MET A 1 152 ? -7.110 1.576 -10.796 1.00 95.94 152 MET A CA 1
ATOM 1199 C C . MET A 1 152 ? -7.556 2.901 -11.424 1.00 95.94 152 MET A C 1
ATOM 1201 O O . MET A 1 152 ? -8.202 3.713 -10.761 1.00 95.94 152 MET A O 1
ATOM 1205 N N . ASN A 1 153 ? -7.208 3.112 -12.698 1.00 94.06 153 ASN A N 1
ATOM 1206 C CA . ASN A 1 153 ? -7.598 4.267 -13.526 1.00 94.06 153 ASN A CA 1
ATOM 1207 C C . ASN A 1 153 ? -7.256 5.659 -12.963 1.00 94.06 153 ASN A C 1
ATOM 1209 O O . ASN A 1 153 ? -7.795 6.658 -13.432 1.00 94.06 153 ASN A O 1
ATOM 1213 N N . GLY A 1 154 ? -6.376 5.745 -11.964 1.00 95.25 154 GLY A N 1
ATOM 1214 C CA . GLY A 1 154 ? -6.065 7.012 -11.303 1.00 95.25 154 GLY A CA 1
ATOM 1215 C C . GLY A 1 154 ? -7.102 7.459 -10.266 1.00 95.25 154 GLY A C 1
ATOM 1216 O O . GLY A 1 154 ? -6.928 8.500 -9.633 1.00 95.25 154 GLY A O 1
ATOM 1217 N N . ASP A 1 155 ? -8.154 6.672 -10.033 1.00 95.88 155 ASP A N 1
ATOM 1218 C CA . ASP A 1 155 ? -9.183 6.973 -9.036 1.00 95.88 155 ASP A CA 1
ATOM 1219 C C . ASP A 1 155 ? -8.635 6.856 -7.603 1.00 95.88 155 ASP A C 1
ATOM 1221 O O . ASP A 1 155 ? -7.573 6.289 -7.352 1.00 95.88 155 ASP A O 1
ATOM 1225 N N . ARG A 1 156 ? -9.343 7.400 -6.613 1.00 96.44 156 ARG A N 1
ATOM 1226 C CA . ARG A 1 156 ? -8.845 7.469 -5.226 1.00 96.44 156 ARG A CA 1
ATOM 1227 C C . ARG A 1 156 ? -8.854 6.100 -4.548 1.00 96.44 156 ARG A C 1
ATOM 1229 O O . ARG A 1 156 ? -9.863 5.408 -4.636 1.00 96.44 156 ARG A O 1
ATOM 1236 N N . ILE A 1 157 ? -7.803 5.754 -3.799 1.00 98.44 157 ILE A N 1
ATOM 1237 C CA . ILE A 1 157 ? -7.877 4.645 -2.830 1.00 98.44 157 ILE A CA 1
ATOM 1238 C C . ILE A 1 157 ? -8.439 5.175 -1.522 1.00 98.44 157 ILE A C 1
ATOM 1240 O O . ILE A 1 157 ? -7.951 6.177 -1.003 1.00 98.44 157 ILE A O 1
ATOM 1244 N N . THR A 1 158 ? -9.402 4.463 -0.946 1.00 98.31 158 THR A N 1
ATOM 1245 C CA . THR A 1 158 ? -9.866 4.720 0.422 1.00 98.31 158 THR A CA 1
ATOM 1246 C C . THR A 1 158 ? -9.706 3.465 1.264 1.00 98.31 158 THR A C 1
ATOM 1248 O O . THR A 1 158 ? -10.198 2.400 0.888 1.00 98.31 158 THR A O 1
ATOM 1251 N N . ILE A 1 159 ? -9.039 3.617 2.408 1.00 98.12 159 ILE A N 1
ATOM 1252 C CA . ILE A 1 159 ? -8.923 2.600 3.455 1.00 98.12 159 ILE A CA 1
ATOM 1253 C C . ILE A 1 159 ? -9.807 3.043 4.611 1.00 98.12 159 ILE A C 1
ATOM 1255 O O . ILE A 1 159 ? -9.695 4.183 5.072 1.00 98.12 159 ILE A O 1
ATOM 1259 N N . THR A 1 160 ? -10.691 2.166 5.074 1.00 97.25 160 THR A N 1
ATOM 1260 C CA . THR A 1 160 ? -11.635 2.486 6.146 1.00 97.25 160 THR A CA 1
ATOM 1261 C C . THR A 1 160 ? -11.886 1.301 7.075 1.00 97.25 160 THR A C 1
ATOM 1263 O O . THR A 1 160 ? -11.681 0.145 6.703 1.00 97.25 160 THR A O 1
ATOM 1266 N N . VAL A 1 161 ? -12.328 1.598 8.293 1.00 94.75 161 VAL A N 1
ATOM 1267 C CA . VAL A 1 161 ? -12.860 0.638 9.266 1.00 94.75 161 VAL A CA 1
ATOM 1268 C C . VAL A 1 161 ? -14.209 1.145 9.764 1.00 94.75 161 VAL A C 1
ATOM 1270 O O . VAL A 1 161 ? -14.432 2.354 9.850 1.00 94.75 161 VAL A O 1
ATOM 1273 N N . ASP A 1 162 ? -15.109 0.227 10.110 1.00 88.62 162 ASP A N 1
ATOM 1274 C CA . ASP A 1 162 ? -16.403 0.609 10.675 1.00 88.62 162 ASP A CA 1
ATOM 1275 C C . ASP A 1 162 ? -16.228 1.213 12.064 1.00 88.62 162 ASP A C 1
ATOM 1277 O O . ASP A 1 162 ? -15.461 0.706 12.885 1.00 88.62 162 ASP A O 1
ATOM 1281 N N . THR A 1 163 ? -16.987 2.264 12.361 1.00 82.69 163 THR A N 1
ATOM 1282 C CA . THR A 1 163 ? -17.098 2.786 13.723 1.00 82.69 163 THR A CA 1
ATOM 1283 C C . THR A 1 163 ? -17.627 1.695 14.671 1.00 82.69 163 THR A C 1
ATOM 1285 O O . THR A 1 163 ? -18.510 0.929 14.287 1.00 82.69 163 THR A O 1
ATOM 1288 N N . PRO A 1 164 ? -17.109 1.590 15.913 1.00 87.00 164 PRO A N 1
ATOM 1289 C CA . PRO A 1 164 ? -16.189 2.507 16.596 1.00 87.00 164 PRO A CA 1
ATOM 1290 C C . PRO A 1 164 ? -14.694 2.217 16.366 1.00 87.00 164 PRO A C 1
ATOM 1292 O O . PRO A 1 164 ? -13.861 2.852 17.014 1.00 87.00 164 PRO A O 1
ATOM 1295 N N . ASN A 1 165 ? -14.342 1.278 15.482 1.00 88.62 165 ASN A N 1
ATOM 1296 C CA . ASN A 1 165 ? -12.954 0.880 15.268 1.00 88.62 165 ASN A CA 1
ATOM 1297 C C . ASN A 1 165 ? -12.120 2.036 14.708 1.00 88.62 165 ASN A C 1
ATOM 1299 O O . ASN A 1 165 ? -12.625 2.972 14.076 1.00 88.62 165 ASN A O 1
ATOM 1303 N N . LYS A 1 166 ? -10.817 1.968 14.964 1.00 92.75 166 LYS A N 1
ATOM 1304 C CA . LYS A 1 166 ? -9.823 2.938 14.508 1.00 92.75 166 LYS A CA 1
ATOM 1305 C C . LYS A 1 166 ? -8.544 2.197 14.180 1.00 92.75 166 LYS A C 1
ATOM 1307 O O . LYS A 1 166 ? -8.270 1.181 14.803 1.00 92.75 166 LYS A O 1
ATOM 1312 N N . PHE A 1 167 ? -7.765 2.749 13.267 1.00 94.25 167 PHE A N 1
ATOM 1313 C CA . PHE A 1 167 ? -6.419 2.315 12.948 1.00 94.25 167 PHE A CA 1
ATOM 1314 C C . PHE A 1 167 ? -5.473 3.515 12.892 1.00 94.25 167 PHE A C 1
ATOM 1316 O O . PHE A 1 167 ? -5.882 4.674 12.954 1.00 94.25 167 PHE A O 1
ATOM 1323 N N . SER A 1 168 ? -4.189 3.226 12.759 1.00 94.56 168 SER A N 1
ATOM 1324 C CA . SER A 1 168 ? -3.113 4.203 12.721 1.00 94.56 168 SER A CA 1
ATOM 1325 C C . SER A 1 168 ? -2.144 3.788 11.629 1.00 94.56 168 SER A C 1
ATOM 1327 O O . SER A 1 168 ? -1.820 2.609 11.506 1.00 94.56 168 SER A O 1
ATOM 1329 N N . ILE A 1 169 ? -1.681 4.752 10.844 1.00 95.38 169 ILE A N 1
ATOM 1330 C CA . ILE A 1 169 ? -0.679 4.528 9.804 1.00 95.38 169 ILE A CA 1
ATOM 1331 C C . ILE A 1 169 ? 0.633 5.113 10.288 1.00 95.38 169 ILE A C 1
ATOM 1333 O O . ILE A 1 169 ? 0.725 6.315 10.558 1.00 95.38 169 ILE A O 1
ATOM 1337 N N . LYS A 1 170 ? 1.654 4.266 10.347 1.00 94.88 170 LYS A N 1
ATOM 1338 C CA . LYS A 1 170 ? 3.014 4.674 10.667 1.00 94.88 170 LYS A CA 1
ATOM 1339 C C . LYS A 1 170 ? 3.733 5.135 9.409 1.00 94.88 170 LYS A C 1
ATOM 1341 O O . LYS A 1 170 ? 4.123 6.298 9.318 1.00 94.88 170 LYS A O 1
ATOM 1346 N N . SER A 1 171 ? 3.836 4.252 8.420 1.00 95.75 171 SER A N 1
ATOM 1347 C CA . SER A 1 171 ? 4.554 4.510 7.176 1.00 95.75 171 SER A CA 1
ATOM 1348 C C . SER A 1 171 ? 4.077 3.613 6.037 1.00 95.75 171 SER A C 1
ATOM 1350 O O . SER A 1 171 ? 3.295 2.690 6.249 1.00 95.75 171 SER A O 1
ATOM 1352 N N . PHE A 1 172 ? 4.525 3.907 4.821 1.00 97.75 172 PHE A N 1
ATOM 1353 C CA . PHE A 1 172 ? 4.399 3.028 3.659 1.00 97.75 172 PHE A CA 1
ATOM 1354 C C . PHE A 1 172 ? 5.445 3.394 2.604 1.00 97.75 172 PHE A C 1
ATOM 1356 O O . PHE A 1 172 ? 6.016 4.489 2.624 1.00 97.75 172 PHE A O 1
ATOM 1363 N N . VAL A 1 173 ? 5.696 2.479 1.675 1.00 98.12 173 VAL A N 1
ATOM 1364 C CA . VAL A 1 173 ? 6.533 2.700 0.493 1.00 98.12 173 VAL A CA 1
ATOM 1365 C C . VAL A 1 173 ? 5.639 3.024 -0.695 1.00 98.12 173 VAL A C 1
ATOM 1367 O O . VAL A 1 173 ? 4.591 2.410 -0.859 1.00 98.12 173 VAL A O 1
ATOM 1370 N N . VAL A 1 174 ? 6.027 3.991 -1.525 1.00 98.56 174 VAL A N 1
ATOM 1371 C CA . VAL A 1 174 ? 5.233 4.410 -2.682 1.00 98.56 174 VAL A CA 1
ATOM 1372 C C . VAL A 1 174 ? 6.092 4.847 -3.866 1.00 98.56 174 VAL A C 1
ATOM 1374 O O . VAL A 1 174 ? 7.202 5.355 -3.702 1.00 98.56 174 VAL A O 1
ATOM 1377 N N . SER A 1 175 ? 5.547 4.699 -5.067 1.00 98.56 175 SER A N 1
ATOM 1378 C CA . SER A 1 175 ? 6.046 5.274 -6.316 1.00 98.56 175 SER A CA 1
ATOM 1379 C C . SER A 1 175 ? 4.867 5.722 -7.194 1.00 98.56 175 SER A C 1
ATOM 1381 O O . SER A 1 175 ? 3.701 5.417 -6.920 1.00 98.56 175 SER A O 1
ATOM 1383 N N . SER A 1 176 ? 5.152 6.461 -8.262 1.00 98.25 176 SER A N 1
ATOM 1384 C CA . SER A 1 176 ? 4.172 6.732 -9.322 1.00 98.25 176 SER A CA 1
ATOM 1385 C C . SER A 1 176 ? 4.263 5.653 -10.395 1.00 98.25 176 SER A C 1
ATOM 1387 O O . SER A 1 176 ? 5.362 5.323 -10.814 1.00 98.25 176 SER A O 1
ATOM 1389 N N . ALA A 1 177 ? 3.155 5.117 -10.902 1.00 97.88 177 ALA A N 1
ATOM 1390 C CA . ALA A 1 177 ? 3.226 4.034 -11.885 1.00 97.88 177 ALA A CA 1
ATOM 1391 C C . ALA A 1 177 ? 3.862 4.472 -13.214 1.00 97.88 177 ALA A C 1
ATOM 1393 O O . ALA A 1 177 ? 4.672 3.736 -13.780 1.00 97.88 177 ALA A O 1
ATOM 1394 N N . TRP A 1 178 ? 3.511 5.664 -13.707 1.00 96.50 178 TRP A N 1
ATOM 1395 C CA . TRP A 1 178 ? 3.766 6.040 -15.106 1.00 96.50 178 TRP A CA 1
ATOM 1396 C C . TRP A 1 178 ? 4.534 7.344 -15.292 1.00 96.50 178 TRP A C 1
ATOM 1398 O O . TRP A 1 178 ? 5.208 7.509 -16.306 1.00 96.50 178 TRP A O 1
ATOM 1408 N N . ASN A 1 179 ? 4.450 8.260 -14.331 1.00 95.75 179 ASN A N 1
ATOM 1409 C CA . ASN A 1 179 ? 4.909 9.634 -14.506 1.00 95.75 179 ASN A CA 1
ATOM 1410 C C . ASN A 1 179 ? 5.836 10.070 -13.373 1.00 95.75 179 ASN A C 1
ATOM 1412 O O . ASN A 1 179 ? 5.637 9.699 -12.219 1.00 95.75 179 ASN A O 1
ATOM 1416 N N . ASP A 1 180 ? 6.819 10.908 -13.678 1.00 94.38 180 ASP A N 1
ATOM 1417 C CA . ASP A 1 180 ? 7.628 11.558 -12.648 1.00 94.38 180 ASP A CA 1
ATOM 1418 C C . ASP A 1 180 ? 6.930 12.806 -12.095 1.00 94.38 180 ASP A C 1
ATOM 1420 O O . ASP A 1 180 ? 6.029 13.377 -12.712 1.00 94.38 180 ASP A O 1
ATOM 1424 N N . SER A 1 181 ? 7.378 13.269 -10.924 1.00 92.44 181 SER A N 1
ATOM 1425 C CA . SER A 1 181 ? 6.888 14.503 -10.291 1.00 92.44 181 SER A CA 1
ATOM 1426 C C . SER A 1 181 ? 5.383 14.527 -9.978 1.00 92.44 181 SER A C 1
ATOM 1428 O O . SER A 1 181 ? 4.795 15.611 -9.824 1.00 92.44 181 SER A O 1
ATOM 1430 N N . VAL A 1 182 ? 4.766 13.357 -9.811 1.00 96.56 182 VAL A N 1
ATOM 1431 C CA . VAL A 1 182 ? 3.378 13.215 -9.357 1.00 96.56 182 VAL A CA 1
ATOM 1432 C C . VAL A 1 182 ? 3.274 13.676 -7.902 1.00 96.56 182 VAL A C 1
ATOM 1434 O O . VAL A 1 182 ? 4.154 13.414 -7.081 1.00 96.56 182 VAL A O 1
ATOM 1437 N N . THR A 1 183 ? 2.221 14.423 -7.574 1.00 95.81 183 THR A N 1
ATOM 1438 C CA . THR A 1 183 ? 1.880 14.738 -6.184 1.00 95.81 183 THR A CA 1
ATOM 1439 C C . THR A 1 183 ? 0.928 13.669 -5.668 1.00 95.81 183 THR A C 1
ATOM 1441 O O . THR A 1 183 ? -0.204 13.588 -6.143 1.00 95.81 183 THR A O 1
ATOM 1444 N N . LEU A 1 184 ? 1.371 12.886 -4.687 1.00 97.69 184 LEU A N 1
ATOM 1445 C CA . LEU A 1 184 ? 0.495 12.061 -3.863 1.00 97.69 184 LEU A CA 1
ATOM 1446 C C . LEU A 1 184 ? -0.059 12.921 -2.733 1.00 97.69 184 LEU A C 1
ATOM 1448 O O . LEU A 1 184 ? 0.711 13.536 -1.998 1.00 97.69 184 LEU A O 1
ATOM 1452 N N . SER A 1 185 ? -1.371 12.926 -2.570 1.00 94.62 185 SER A N 1
ATOM 1453 C CA . SER A 1 185 ? -2.078 13.667 -1.537 1.00 94.62 185 SER A CA 1
ATOM 1454 C C . SER A 1 185 ? -2.998 12.739 -0.760 1.00 94.62 185 SER A C 1
ATOM 1456 O O . SER A 1 185 ? -3.544 11.773 -1.298 1.00 94.62 185 SER A O 1
ATOM 1458 N N . MET A 1 186 ? -3.151 13.019 0.530 1.00 96.50 186 MET A N 1
ATOM 1459 C CA . MET A 1 186 ? -3.903 12.164 1.438 1.00 96.50 186 MET A CA 1
ATOM 1460 C C . MET A 1 186 ? -4.695 12.990 2.427 1.00 96.50 186 MET A C 1
ATOM 1462 O O . MET A 1 186 ? -4.205 14.006 2.914 1.00 96.50 186 MET A O 1
ATOM 1466 N N . VAL A 1 187 ? -5.879 12.499 2.774 1.00 92.62 187 VAL A N 1
ATOM 1467 C CA . VAL A 1 187 ? -6.754 13.082 3.792 1.00 92.62 187 VAL A CA 1
ATOM 1468 C C . VAL A 1 187 ? -7.249 11.975 4.714 1.00 92.62 187 VAL A C 1
ATOM 1470 O O . VAL A 1 187 ? -7.694 10.930 4.240 1.00 92.62 187 VAL A O 1
ATOM 1473 N N . SER A 1 188 ? -7.199 12.207 6.023 1.00 94.44 188 SER A N 1
ATOM 1474 C CA . SER A 1 188 ? -7.728 11.300 7.044 1.00 94.44 188 SER A CA 1
ATOM 1475 C C . SER A 1 188 ? -8.943 11.861 7.770 1.00 94.44 188 SER A C 1
ATOM 1477 O O . SER A 1 188 ? -9.155 13.075 7.828 1.00 94.44 188 SER A O 1
ATOM 1479 N N . GLN A 1 189 ? -9.733 10.958 8.350 1.00 89.00 189 GLN A N 1
ATOM 1480 C CA . GLN A 1 189 ? -10.911 11.287 9.144 1.00 89.00 189 GLN A CA 1
ATOM 1481 C C . GLN A 1 189 ? -10.967 10.497 10.458 1.00 89.00 189 GLN A C 1
ATOM 1483 O O . GLN A 1 189 ? -10.455 9.376 10.556 1.00 89.00 189 GLN A O 1
ATOM 1488 N N . ARG A 1 190 ? -11.637 11.096 11.449 1.00 90.44 190 ARG A N 1
ATOM 1489 C CA . ARG A 1 190 ? -12.044 10.505 12.729 1.00 90.44 190 ARG A CA 1
ATOM 1490 C C . ARG A 1 190 ? -13.553 10.679 12.909 1.00 90.44 190 ARG A C 1
ATOM 1492 O O . ARG A 1 190 ? -14.025 11.805 13.014 1.00 90.44 190 ARG A O 1
ATOM 1499 N N . ALA A 1 191 ? -14.300 9.577 12.950 1.00 80.62 191 ALA A N 1
ATOM 1500 C CA . ALA A 1 191 ? -15.760 9.552 13.062 1.00 80.62 191 ALA A CA 1
ATOM 1501 C C . ALA A 1 191 ? -16.418 10.507 12.044 1.00 80.62 191 ALA A C 1
ATOM 1503 O O . ALA A 1 191 ? -17.201 11.380 12.406 1.00 80.62 191 ALA A O 1
ATOM 1504 N N . SER A 1 192 ? -16.001 10.382 10.776 1.00 78.25 192 SER A N 1
ATOM 1505 C CA . SER A 1 192 ? -16.436 11.210 9.636 1.00 78.25 192 SER A CA 1
ATOM 1506 C C . SER A 1 192 ? -16.006 12.684 9.660 1.00 78.25 192 SER A C 1
ATOM 1508 O O . SER A 1 192 ? -16.305 13.420 8.722 1.00 78.25 192 SER A O 1
ATOM 1510 N N . THR A 1 193 ? -15.265 13.127 10.677 1.00 79.81 193 THR A N 1
ATOM 1511 C CA . THR A 1 193 ? -14.690 14.478 10.729 1.00 79.81 193 THR A CA 1
ATOM 1512 C C . THR A 1 193 ? -13.287 14.472 10.138 1.00 79.81 193 THR A C 1
ATOM 1514 O O . THR A 1 193 ? -12.479 13.611 10.483 1.00 79.81 193 THR A O 1
ATOM 1517 N N . TYR A 1 194 ? -12.979 15.435 9.268 1.00 85.88 194 TYR A N 1
ATOM 1518 C CA . TYR A 1 194 ? -11.620 15.664 8.770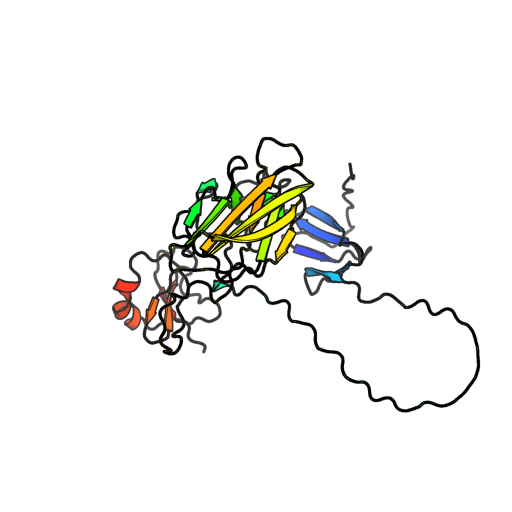 1.00 85.88 194 TYR A CA 1
ATOM 1519 C C . TYR A 1 194 ? -10.612 15.788 9.925 1.00 85.88 194 TYR A C 1
ATOM 1521 O O . TYR A 1 194 ? -10.887 16.464 10.916 1.00 85.88 194 TYR A O 1
ATOM 1529 N N . TYR A 1 195 ? -9.451 15.143 9.796 1.00 84.56 195 TYR A N 1
ATOM 1530 C CA . TYR A 1 195 ? -8.429 15.130 10.843 1.00 84.56 195 TYR A CA 1
ATOM 1531 C C . TYR A 1 195 ? -7.081 15.693 10.385 1.00 84.56 195 TYR A C 1
ATOM 1533 O O . TYR A 1 195 ? -6.621 16.694 10.932 1.00 84.56 195 TYR A O 1
ATOM 1541 N N . LYS A 1 196 ? -6.433 15.060 9.405 1.00 86.38 196 LYS A N 1
ATOM 1542 C CA . LYS A 1 196 ? -5.114 15.467 8.894 1.00 86.38 196 LYS A CA 1
ATOM 1543 C C . LYS A 1 196 ? -5.039 15.305 7.383 1.00 86.38 196 LYS A C 1
ATOM 1545 O O . LYS A 1 196 ? -5.666 14.397 6.836 1.00 86.38 196 LYS A O 1
ATOM 1550 N N . GLU A 1 197 ? -4.191 16.106 6.752 1.00 92.69 197 GLU A N 1
ATOM 1551 C CA . GLU A 1 197 ? -3.774 15.938 5.363 1.00 92.69 197 GLU A CA 1
ATOM 1552 C C . GLU A 1 197 ? -2.254 15.977 5.231 1.00 92.69 197 GLU A C 1
ATOM 1554 O O . GLU A 1 197 ? -1.549 16.513 6.088 1.00 92.69 197 GLU A O 1
ATOM 1559 N N . ALA A 1 198 ? -1.749 15.388 4.154 1.00 90.06 198 ALA A N 1
ATOM 1560 C CA . ALA A 1 198 ? -0.352 15.495 3.760 1.00 90.06 198 ALA A CA 1
ATOM 1561 C C . ALA A 1 198 ? -0.223 15.349 2.243 1.00 90.06 198 ALA A C 1
ATOM 1563 O O . ALA A 1 198 ? -1.107 14.801 1.578 1.00 90.06 198 ALA A O 1
ATOM 1564 N N . SER A 1 199 ? 0.875 15.853 1.683 1.00 92.19 199 SER A N 1
ATOM 1565 C CA . SER A 1 199 ? 1.181 15.706 0.261 1.00 92.19 199 SER A CA 1
ATOM 1566 C C . SER A 1 199 ? 2.679 15.566 0.026 1.00 92.19 199 SER A C 1
ATOM 1568 O O . SER A 1 199 ? 3.474 16.273 0.640 1.00 92.19 199 SER A O 1
ATOM 1570 N N . PHE A 1 200 ? 3.053 14.680 -0.893 1.00 94.62 200 PHE A N 1
ATOM 1571 C CA . PHE A 1 200 ? 4.438 14.329 -1.191 1.00 94.62 200 PHE A CA 1
ATOM 1572 C C . PHE A 1 200 ? 4.657 14.233 -2.696 1.00 94.62 200 PHE A C 1
ATOM 1574 O O . PHE A 1 200 ? 3.751 13.886 -3.456 1.00 94.62 200 PHE A O 1
ATOM 1581 N N . LYS A 1 201 ? 5.882 14.528 -3.131 1.00 96.06 201 LYS A N 1
ATOM 1582 C CA . LYS A 1 201 ? 6.310 14.249 -4.500 1.00 96.06 201 LYS A CA 1
ATOM 1583 C C . LYS A 1 201 ? 6.794 12.810 -4.606 1.00 96.06 201 LYS A C 1
ATOM 1585 O O . LYS A 1 201 ? 7.619 12.377 -3.806 1.00 96.06 201 LYS A O 1
ATOM 1590 N N . ILE A 1 202 ? 6.271 12.101 -5.598 1.00 97.25 202 ILE A N 1
ATOM 1591 C CA . ILE A 1 202 ? 6.637 10.727 -5.931 1.00 97.25 202 ILE A CA 1
ATOM 1592 C C . ILE A 1 202 ? 7.050 10.651 -7.403 1.00 97.25 202 ILE A C 1
ATOM 1594 O O . ILE A 1 202 ? 6.635 11.464 -8.235 1.00 97.25 202 ILE A O 1
ATOM 1598 N N . GLU A 1 203 ? 7.904 9.686 -7.711 1.00 97.06 203 GLU A N 1
ATOM 1599 C CA . GLU A 1 203 ? 8.529 9.519 -9.022 1.00 97.06 203 GLU A CA 1
ATOM 1600 C C . GLU A 1 203 ? 8.327 8.088 -9.518 1.00 97.06 203 GLU A C 1
ATOM 1602 O O . GLU A 1 203 ? 8.029 7.184 -8.732 1.00 97.06 203 GLU A O 1
ATOM 1607 N N . LYS A 1 204 ? 8.470 7.881 -10.828 1.00 96.94 204 LYS A N 1
ATOM 1608 C CA . LYS A 1 204 ? 8.277 6.568 -11.442 1.00 96.94 204 LYS A CA 1
ATOM 1609 C C . LYS A 1 204 ? 9.433 5.629 -11.158 1.00 96.94 204 LYS A C 1
ATOM 1611 O O . LYS A 1 204 ? 9.234 4.459 -10.855 1.00 96.94 204 LYS A O 1
ATOM 1616 N N . ASN A 1 205 ? 10.651 6.147 -11.254 1.00 93.94 205 ASN A N 1
ATOM 1617 C CA . ASN A 1 205 ? 11.879 5.353 -11.184 1.00 93.94 205 ASN A CA 1
ATOM 1618 C C . ASN A 1 205 ? 12.507 5.344 -9.784 1.00 93.94 205 ASN A C 1
ATOM 1620 O O . ASN A 1 205 ? 13.693 5.042 -9.635 1.00 93.94 205 ASN A O 1
ATOM 1624 N N . ARG A 1 206 ? 11.744 5.748 -8.763 1.00 94.44 206 ARG A N 1
ATOM 1625 C CA . ARG A 1 206 ? 12.245 5.898 -7.402 1.00 94.44 206 ARG A CA 1
ATOM 1626 C C . ARG A 1 206 ? 11.185 5.513 -6.381 1.00 94.44 206 ARG A C 1
ATOM 1628 O O . ARG A 1 206 ? 10.063 6.007 -6.409 1.00 94.44 206 ARG A O 1
ATOM 1635 N N . SER A 1 207 ? 11.608 4.667 -5.451 1.00 96.50 207 SER A N 1
ATOM 1636 C CA . SER A 1 207 ? 10.875 4.349 -4.234 1.00 96.50 207 SER A CA 1
ATOM 1637 C C . SER A 1 207 ? 10.938 5.517 -3.248 1.00 96.50 207 SER A C 1
ATOM 1639 O O . SER A 1 207 ? 12.023 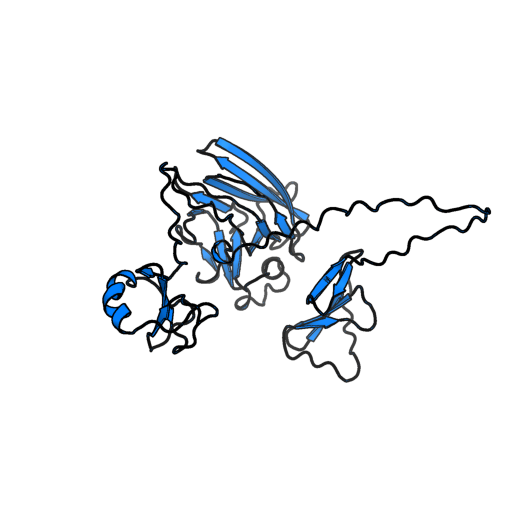6.050 -2.984 1.00 96.50 207 SER A O 1
ATOM 1641 N N . THR A 1 208 ? 9.799 5.885 -2.670 1.00 96.88 208 THR A N 1
ATOM 1642 C CA . THR A 1 208 ? 9.702 6.882 -1.602 1.00 96.88 208 THR A CA 1
ATOM 1643 C C . THR A 1 208 ? 9.036 6.253 -0.387 1.00 96.88 208 THR A C 1
ATOM 1645 O O . THR A 1 208 ? 7.880 5.848 -0.450 1.00 96.88 208 THR A O 1
ATOM 1648 N N . THR A 1 209 ? 9.740 6.210 0.742 1.00 96.44 209 THR A N 1
ATOM 1649 C CA . THR A 1 209 ? 9.129 5.887 2.036 1.00 96.44 209 THR A CA 1
ATOM 1650 C C . THR A 1 209 ? 8.498 7.146 2.617 1.00 96.44 209 THR A C 1
ATOM 1652 O O . THR A 1 209 ? 9.165 8.173 2.746 1.00 96.44 209 THR A O 1
ATOM 1655 N N . ILE A 1 210 ? 7.216 7.069 2.963 1.00 96.31 210 ILE A N 1
ATOM 1656 C CA . ILE A 1 210 ? 6.477 8.146 3.621 1.00 96.31 210 ILE A CA 1
ATOM 1657 C C . ILE A 1 210 ? 6.201 7.727 5.058 1.00 96.31 210 ILE A C 1
ATOM 1659 O O . ILE A 1 210 ? 5.584 6.692 5.294 1.00 96.31 210 ILE A O 1
ATOM 1663 N N . GLU A 1 211 ? 6.616 8.560 6.008 1.00 94.44 211 GLU A N 1
ATOM 1664 C CA . GLU A 1 211 ? 6.259 8.438 7.420 1.00 94.44 211 GLU A CA 1
ATOM 1665 C C . GLU A 1 211 ? 5.132 9.423 7.742 1.00 94.44 211 GLU A C 1
ATOM 1667 O O . GLU A 1 211 ? 5.259 10.628 7.519 1.00 94.44 211 GLU A O 1
ATOM 1672 N N . LEU A 1 212 ? 4.008 8.911 8.244 1.00 91.38 212 LEU A N 1
ATOM 1673 C CA . LEU A 1 212 ? 2.840 9.715 8.609 1.00 91.38 212 LEU A CA 1
ATOM 1674 C C . LEU A 1 212 ? 2.646 9.816 10.112 1.00 91.38 212 LEU A C 1
ATOM 1676 O O . LEU A 1 212 ? 2.343 10.900 10.613 1.00 91.38 212 LEU A O 1
ATOM 1680 N N . ASN A 1 213 ? 2.773 8.692 10.821 1.00 91.62 213 ASN A N 1
ATOM 1681 C CA . ASN A 1 213 ? 2.452 8.590 12.246 1.00 91.62 213 ASN A CA 1
ATOM 1682 C C . ASN A 1 213 ? 1.051 9.161 12.564 1.00 91.62 213 ASN A C 1
ATOM 1684 O O . ASN A 1 213 ? 0.841 9.936 13.502 1.00 91.62 213 ASN A O 1
ATOM 1688 N N . TRP A 1 214 ? 0.070 8.842 11.716 1.00 93.69 214 TRP A N 1
ATOM 1689 C CA . TRP A 1 214 ? -1.322 9.240 11.906 1.00 93.69 214 TRP A CA 1
ATOM 1690 C C . TRP A 1 214 ? -2.012 8.234 12.808 1.00 93.69 214 TRP A C 1
ATOM 1692 O O . TRP A 1 214 ? -2.148 7.077 12.438 1.00 93.69 214 TRP A O 1
ATOM 1702 N N . LEU A 1 215 ? -2.458 8.693 13.975 1.00 92.00 215 LEU A N 1
ATOM 1703 C CA . LEU A 1 215 ? -3.039 7.840 15.006 1.00 92.00 215 LEU A CA 1
ATOM 1704 C C . LEU A 1 215 ? -4.568 7.899 15.009 1.00 92.00 215 LEU A C 1
ATOM 1706 O O . LEU A 1 215 ? -5.141 8.952 14.710 1.00 92.00 215 LEU A O 1
ATOM 1710 N N . ASP A 1 216 ? -5.217 6.817 15.435 1.00 91.69 216 ASP A N 1
ATOM 1711 C CA . ASP A 1 216 ? -6.646 6.745 15.778 1.00 91.69 216 ASP A CA 1
ATOM 1712 C C . ASP A 1 216 ? -7.595 7.299 14.702 1.00 91.69 216 ASP A C 1
ATOM 1714 O O . ASP A 1 216 ? -8.590 7.960 15.016 1.00 91.69 216 ASP A O 1
ATOM 1718 N N . ILE A 1 217 ? -7.279 7.081 13.428 1.00 94.62 217 ILE A N 1
ATOM 1719 C CA . ILE A 1 217 ? -8.137 7.432 12.293 1.00 94.62 217 ILE A CA 1
ATOM 1720 C C . ILE A 1 217 ? -9.077 6.271 11.974 1.00 94.62 217 ILE A C 1
ATOM 1722 O O . ILE A 1 217 ? -8.816 5.129 12.324 1.00 94.62 217 ILE A O 1
ATOM 1726 N N . ASN A 1 218 ? -10.190 6.536 11.303 1.00 95.00 218 ASN A N 1
ATOM 1727 C CA . ASN A 1 218 ? -11.058 5.470 10.778 1.00 95.00 218 ASN A CA 1
ATOM 1728 C C . ASN A 1 218 ? -11.161 5.497 9.264 1.00 95.00 218 ASN A C 1
ATOM 1730 O O . ASN A 1 218 ? -11.701 4.569 8.674 1.00 95.00 218 ASN A O 1
ATOM 1734 N N . THR A 1 219 ? -10.654 6.538 8.612 1.00 96.44 219 THR A N 1
ATOM 1735 C CA . THR A 1 219 ? -10.570 6.589 7.156 1.00 96.44 219 THR A CA 1
ATOM 1736 C C . THR A 1 219 ? -9.320 7.343 6.739 1.00 96.44 219 THR A C 1
ATOM 1738 O O . THR A 1 219 ? -8.998 8.377 7.324 1.00 96.44 219 THR A O 1
ATOM 1741 N N . VAL A 1 220 ? -8.650 6.852 5.700 1.00 97.88 220 VAL A N 1
ATOM 1742 C CA . VAL A 1 220 ? -7.691 7.620 4.901 1.00 97.88 220 VAL A CA 1
ATOM 1743 C C . VAL A 1 220 ? -8.050 7.480 3.427 1.00 97.88 220 VAL A C 1
ATOM 1745 O O . VAL A 1 220 ? -8.422 6.404 2.962 1.00 97.88 220 VAL A O 1
ATOM 1748 N N . THR A 1 221 ? -7.975 8.582 2.692 1.00 97.62 221 THR A N 1
ATOM 1749 C CA . THR A 1 221 ? -8.153 8.611 1.240 1.00 97.62 221 THR A CA 1
ATOM 1750 C C . THR A 1 221 ? -6.892 9.143 0.590 1.00 97.62 221 THR A C 1
ATOM 1752 O O . THR A 1 221 ? -6.424 10.217 0.959 1.00 97.62 221 THR A O 1
ATOM 1755 N N . PHE A 1 222 ? -6.383 8.403 -0.386 1.00 98.06 222 PHE A N 1
ATOM 1756 C CA . PHE A 1 222 ? -5.206 8.708 -1.186 1.00 98.06 222 PHE A CA 1
ATOM 1757 C C . PHE A 1 222 ? -5.641 9.105 -2.592 1.00 98.06 222 PHE A C 1
ATOM 1759 O O . PHE A 1 222 ? -6.531 8.481 -3.178 1.00 98.06 222 PHE A O 1
ATOM 1766 N N . TYR A 1 223 ? -4.989 10.108 -3.161 1.00 95.50 223 TYR A N 1
ATOM 1767 C CA . TYR A 1 223 ? -5.150 10.466 -4.563 1.00 95.50 223 TYR A CA 1
ATOM 1768 C C . TYR A 1 223 ? -3.838 11.015 -5.109 1.00 95.50 223 TYR A C 1
ATOM 1770 O O . TYR A 1 223 ? -3.106 11.710 -4.408 1.00 95.50 223 TYR A O 1
ATOM 1778 N N . ALA A 1 224 ? -3.539 10.707 -6.364 1.00 96.94 224 ALA A N 1
ATOM 1779 C CA . ALA A 1 224 ? -2.333 11.171 -7.026 1.00 96.94 224 ALA A CA 1
ATOM 1780 C C . ALA A 1 224 ? -2.703 12.044 -8.229 1.00 96.94 224 ALA A C 1
ATOM 1782 O O . ALA A 1 224 ? -3.700 11.794 -8.903 1.00 96.94 224 ALA A O 1
ATOM 1783 N N . SER A 1 225 ? -1.936 13.105 -8.473 1.00 94.56 225 SER A N 1
ATOM 1784 C CA . SER A 1 225 ? -2.180 14.021 -9.592 1.00 94.56 225 SER A CA 1
ATOM 1785 C C . SER A 1 225 ? -0.899 14.685 -10.087 1.00 94.56 225 SER A C 1
ATOM 1787 O O . SER A 1 225 ? 0.031 14.953 -9.318 1.00 94.56 225 SER A O 1
ATOM 1789 N N . ILE A 1 226 ? -0.867 15.006 -11.378 1.00 92.94 226 ILE A N 1
ATOM 1790 C CA . ILE A 1 226 ? 0.078 15.969 -11.950 1.00 92.94 226 ILE A CA 1
ATOM 1791 C C . ILE A 1 226 ? -0.610 17.334 -11.966 1.00 92.94 226 ILE A C 1
ATOM 1793 O O . ILE A 1 226 ? -1.824 17.430 -12.152 1.00 92.94 226 ILE A O 1
ATOM 1797 N N . LYS A 1 227 ? 0.160 18.410 -11.759 1.00 79.50 227 LYS A N 1
ATOM 1798 C CA . LYS A 1 227 ? -0.364 19.783 -11.816 1.00 79.50 227 LYS A CA 1
ATOM 1799 C C . LYS A 1 227 ? -1.195 19.975 -13.092 1.00 79.50 227 LYS A C 1
ATOM 1801 O O . LYS A 1 227 ? -0.706 19.693 -14.181 1.00 79.50 227 LYS A O 1
ATOM 1806 N N . ASN A 1 228 ? -2.409 20.504 -12.939 1.00 67.00 228 ASN A N 1
ATOM 1807 C CA . ASN A 1 228 ? -3.348 20.816 -14.024 1.00 67.00 228 ASN A CA 1
ATOM 1808 C C . ASN A 1 228 ? -3.927 19.606 -14.785 1.00 67.00 228 ASN A C 1
ATOM 1810 O O . ASN A 1 228 ? -4.586 19.812 -15.803 1.00 67.00 228 ASN A O 1
ATOM 1814 N N . SER A 1 229 ? -3.722 18.369 -14.320 1.00 77.00 229 SER A N 1
ATOM 1815 C CA . SER A 1 229 ? -4.415 17.214 -14.899 1.00 77.00 229 SER A CA 1
ATOM 1816 C C . SER A 1 229 ? -5.871 17.169 -14.432 1.00 77.00 229 SER A C 1
ATOM 1818 O O . SER A 1 229 ? -6.157 17.363 -13.251 1.00 77.00 229 SER A O 1
ATOM 1820 N N . GLN A 1 230 ? -6.791 16.892 -15.358 1.00 68.94 230 GLN A N 1
ATOM 1821 C CA . GLN A 1 230 ? -8.186 16.569 -15.026 1.00 68.94 230 GLN A CA 1
ATOM 1822 C C . GLN A 1 230 ? -8.347 15.110 -14.575 1.00 68.94 230 GLN A C 1
ATOM 1824 O O . GLN A 1 230 ? -9.371 14.755 -13.995 1.00 68.94 230 GLN A O 1
ATOM 1829 N N . HIS A 1 231 ? -7.340 14.274 -14.835 1.00 80.44 231 HIS A N 1
ATOM 1830 C CA . HIS A 1 231 ? -7.340 12.857 -14.502 1.00 80.44 231 HIS A CA 1
ATOM 1831 C C . HIS A 1 231 ? -6.411 12.590 -13.320 1.00 80.44 231 HIS A C 1
ATOM 1833 O O . HIS A 1 231 ? -5.352 13.212 -13.187 1.00 80.44 231 HIS A O 1
ATOM 1839 N N . GLY A 1 232 ? -6.827 11.668 -12.453 1.00 91.25 232 GLY A N 1
ATOM 1840 C CA . GLY A 1 232 ? -5.956 11.157 -11.406 1.00 91.25 232 GLY A CA 1
ATOM 1841 C C . GLY A 1 232 ? -4.834 10.305 -11.995 1.00 91.25 232 GLY A C 1
ATOM 1842 O O . GLY A 1 232 ? -4.943 9.767 -13.095 1.00 91.25 232 GLY A O 1
ATOM 1843 N N . GLU A 1 233 ? -3.744 10.193 -11.251 1.00 96.81 233 GLU A N 1
ATOM 1844 C CA . GLU A 1 233 ? -2.594 9.371 -11.611 1.00 96.81 233 GLU A CA 1
ATOM 1845 C C . GLU A 1 233 ? -2.631 8.037 -10.881 1.00 96.81 233 GLU A C 1
ATOM 1847 O O . GLU A 1 233 ? -3.141 7.929 -9.760 1.00 96.81 233 GLU A O 1
ATOM 1852 N N . VAL A 1 234 ? -2.039 7.020 -11.505 1.00 97.94 234 VAL A N 1
ATOM 1853 C CA . VAL A 1 234 ? -1.818 5.738 -10.841 1.00 97.94 234 VAL A CA 1
ATOM 1854 C C . VAL A 1 234 ? -0.566 5.844 -9.970 1.00 97.94 234 VAL A C 1
ATOM 1856 O O . VAL A 1 234 ? 0.520 6.161 -10.457 1.00 97.94 234 VAL A O 1
ATOM 1859 N N . PHE A 1 235 ? -0.711 5.555 -8.685 1.00 98.56 235 PHE A N 1
ATOM 1860 C CA . PHE A 1 235 ? 0.369 5.372 -7.729 1.00 98.56 235 PHE A CA 1
ATOM 1861 C C . PHE A 1 235 ? 0.382 3.924 -7.239 1.00 98.56 235 PHE A C 1
ATOM 1863 O O . PHE A 1 235 ? -0.641 3.235 -7.236 1.00 98.56 235 PHE A O 1
ATOM 1870 N N . VAL A 1 236 ? 1.560 3.471 -6.830 1.00 98.56 236 VAL A N 1
ATOM 1871 C CA . VAL A 1 236 ? 1.801 2.102 -6.380 1.00 98.56 236 VAL A CA 1
ATOM 1872 C C . VAL A 1 236 ? 2.372 2.154 -4.974 1.00 98.56 236 VAL A C 1
ATOM 1874 O O . VAL A 1 236 ? 3.338 2.877 -4.756 1.00 98.56 236 VAL A O 1
ATOM 1877 N N . MET A 1 237 ? 1.806 1.399 -4.036 1.00 98.06 237 MET A N 1
ATOM 1878 C CA . MET A 1 237 ? 2.298 1.277 -2.668 1.00 98.06 237 MET A CA 1
ATOM 1879 C C . MET A 1 237 ? 2.727 -0.153 -2.326 1.00 98.06 237 MET A C 1
ATOM 1881 O O . MET A 1 237 ? 2.161 -1.124 -2.826 1.00 98.06 237 MET A O 1
ATOM 1885 N N . ASN A 1 238 ? 3.684 -0.259 -1.412 1.00 97.38 238 ASN A N 1
ATOM 1886 C CA . ASN A 1 238 ? 4.069 -1.491 -0.733 1.00 97.38 238 ASN A CA 1
ATOM 1887 C C . ASN A 1 238 ? 4.354 -1.191 0.748 1.00 97.38 238 ASN A C 1
ATOM 1889 O O . ASN A 1 238 ? 4.406 -0.022 1.144 1.00 97.38 238 ASN A O 1
ATOM 1893 N N . ASP A 1 239 ? 4.555 -2.228 1.557 1.00 96.19 239 ASP A N 1
ATOM 1894 C CA . ASP A 1 239 ? 5.012 -2.137 2.945 1.00 96.19 239 ASP A CA 1
ATOM 1895 C C . ASP A 1 239 ? 4.163 -1.162 3.782 1.00 96.19 239 ASP A C 1
ATOM 1897 O O . ASP A 1 239 ? 4.697 -0.313 4.502 1.00 96.19 239 ASP A O 1
ATOM 1901 N N . LEU A 1 240 ? 2.829 -1.239 3.671 1.00 96.94 240 LEU A N 1
ATOM 1902 C CA . LEU A 1 240 ? 1.948 -0.387 4.471 1.00 96.94 240 LEU A CA 1
ATOM 1903 C C . LEU A 1 240 ? 2.037 -0.824 5.933 1.00 96.94 240 LEU A C 1
ATOM 1905 O O . LEU A 1 240 ? 1.528 -1.873 6.320 1.00 96.94 240 LEU A O 1
ATOM 1909 N N . CYS A 1 241 ? 2.685 0.008 6.737 1.00 95.69 241 CYS A N 1
ATOM 1910 C CA . CYS A 1 241 ? 2.902 -0.232 8.146 1.00 95.69 241 CYS A CA 1
ATOM 1911 C C . CYS A 1 241 ? 1.813 0.425 8.990 1.00 95.69 241 CYS A C 1
ATOM 1913 O O . CYS A 1 241 ? 1.716 1.659 9.080 1.00 95.69 241 CYS A O 1
ATOM 1915 N N . LEU A 1 242 ? 1.030 -0.411 9.660 1.00 94.50 242 LEU A N 1
ATOM 1916 C CA . LEU A 1 242 ? 0.108 0.017 10.699 1.00 94.50 242 LEU A CA 1
ATOM 1917 C C . LEU A 1 242 ? 0.831 0.093 12.053 1.00 94.50 242 LEU A C 1
ATOM 1919 O O . LEU A 1 242 ? 1.850 -0.560 12.287 1.00 94.50 242 LEU A O 1
ATOM 1923 N N . ASP A 1 243 ? 0.328 0.927 12.956 1.00 87.88 243 ASP A N 1
ATOM 1924 C CA . ASP A 1 243 ? 0.778 0.877 14.353 1.00 87.88 243 ASP A CA 1
ATOM 1925 C C . ASP A 1 243 ? 0.180 -0.358 15.060 1.00 87.88 243 ASP A C 1
ATOM 1927 O O . ASP A 1 243 ? -0.780 -0.942 14.589 1.00 87.88 243 ASP A O 1
ATOM 1931 N N . SER A 1 244 ? 0.710 -0.787 16.198 1.00 67.69 244 SER A N 1
ATOM 1932 C CA . SER A 1 244 ? 0.247 -2.009 16.893 1.00 67.69 244 SER A CA 1
ATOM 1933 C C . SER A 1 244 ? -1.047 -1.792 17.684 1.00 67.69 244 SER A C 1
ATOM 1935 O O . SER A 1 244 ? -1.744 -2.738 18.037 1.00 67.69 244 SER A O 1
ATOM 1937 N N . ASN A 1 245 ? -1.406 -0.533 17.940 1.00 62.03 245 ASN A N 1
ATOM 1938 C CA . ASN A 1 245 ? -2.601 -0.164 18.706 1.00 62.03 245 ASN A CA 1
ATOM 1939 C C . ASN A 1 245 ? -3.905 -0.206 17.876 1.00 62.03 245 ASN A C 1
ATOM 1941 O O . ASN A 1 245 ? -4.968 0.200 18.355 1.00 62.03 245 ASN A O 1
ATOM 1945 N N . THR A 1 246 ? -3.847 -0.667 16.623 1.00 55.06 246 THR A N 1
ATOM 1946 C CA . THR A 1 246 ? -4.767 -0.259 15.544 1.00 55.06 246 THR A CA 1
ATOM 1947 C C . THR A 1 246 ? -5.965 -1.148 15.297 1.00 55.06 246 THR A C 1
ATOM 1949 O O . THR A 1 246 ? -6.661 -0.955 14.308 1.00 55.06 246 THR A O 1
ATOM 1952 N N . LEU A 1 247 ? -6.232 -2.108 16.173 1.00 53.34 247 LEU A N 1
ATOM 1953 C CA . LEU A 1 247 ? -7.508 -2.824 16.202 1.00 53.34 247 LEU A CA 1
ATOM 1954 C C . LEU A 1 247 ? -7.956 -2.994 17.656 1.00 53.34 247 LEU A C 1
ATOM 1956 O O . LEU A 1 247 ? -8.323 -4.079 18.105 1.00 53.34 247 LEU A O 1
ATOM 1960 N N . SER A 1 248 ? -7.882 -1.903 18.418 1.00 44.09 248 SER A N 1
ATOM 1961 C CA . SER A 1 248 ? -8.443 -1.837 19.760 1.00 44.09 248 SER A CA 1
ATOM 1962 C C . SER A 1 248 ? -9.914 -1.417 19.673 1.00 44.09 248 SER A C 1
ATOM 1964 O O . SER A 1 248 ? -10.259 -0.265 19.413 1.00 44.09 248 SER A O 1
ATOM 1966 N N . THR A 1 249 ? -10.815 -2.376 19.885 1.00 42.56 249 THR A N 1
ATOM 1967 C CA . THR A 1 249 ? -12.208 -2.091 20.244 1.00 42.56 249 THR A CA 1
ATOM 1968 C C . THR A 1 249 ? -12.196 -1.236 21.504 1.00 42.56 249 THR A C 1
ATOM 1970 O O . THR A 1 249 ? -11.794 -1.701 22.570 1.00 42.56 249 THR A O 1
ATOM 1973 N N . SER A 1 250 ? -12.609 0.027 21.393 1.00 41.75 250 SER A N 1
ATOM 1974 C CA . SER A 1 250 ? -12.738 0.925 22.537 1.00 41.75 250 SER A CA 1
ATOM 1975 C C . SER A 1 250 ? -13.940 0.521 23.393 1.00 41.75 250 SER A C 1
ATOM 1977 O O . SER A 1 250 ? -14.998 1.145 23.342 1.00 41.75 250 SER A O 1
ATOM 1979 N N . THR A 1 251 ? -13.769 -0.524 24.192 1.00 41.69 251 THR A N 1
ATOM 1980 C CA . THR A 1 251 ? -14.578 -0.801 25.377 1.00 41.69 251 THR A CA 1
ATOM 1981 C C . THR A 1 251 ? -13.625 -0.946 26.550 1.00 41.69 251 THR A C 1
ATOM 1983 O O . THR A 1 251 ? -12.928 -1.942 26.698 1.00 41.69 251 THR A O 1
ATOM 1986 N N . SER A 1 252 ? -13.588 0.115 27.353 1.00 45.94 252 SER A N 1
ATOM 1987 C CA . SER A 1 252 ? -13.042 0.166 28.706 1.00 45.94 252 SER A CA 1
ATOM 1988 C C . SER A 1 252 ? -13.401 -1.095 29.493 1.00 45.94 252 SER A C 1
ATOM 1990 O O . SER A 1 252 ? -14.579 -1.323 29.747 1.00 45.94 252 SER A O 1
ATOM 1992 N N . THR A 1 253 ? -12.404 -1.886 29.886 1.00 36.69 253 THR A N 1
ATOM 1993 C CA . THR A 1 253 ? -12.035 -2.218 31.277 1.00 36.69 253 THR A CA 1
ATOM 1994 C C . THR A 1 253 ? -10.698 -2.959 31.196 1.00 36.69 253 THR A C 1
ATOM 1996 O O . THR A 1 253 ? -10.552 -3.881 30.401 1.00 36.69 253 THR A O 1
ATOM 1999 N N . SER A 1 254 ? -9.703 -2.523 31.963 1.00 54.56 254 SER A N 1
ATOM 2000 C CA . SER A 1 254 ? -8.379 -3.142 32.049 1.00 54.56 254 SER A CA 1
ATOM 2001 C C . SER A 1 254 ? -8.470 -4.621 32.439 1.00 54.56 254 SER A C 1
ATOM 2003 O O . SER A 1 254 ? -8.725 -4.936 33.601 1.00 54.56 254 SER A O 1
ATOM 2005 N N . VAL A 1 255 ? -8.229 -5.505 31.474 1.00 41.91 255 VAL A N 1
ATOM 2006 C CA . VAL A 1 255 ? -7.867 -6.910 31.679 1.00 41.91 255 VAL A CA 1
ATOM 2007 C C . VAL A 1 255 ? -6.694 -7.182 30.742 1.00 41.91 255 VAL A C 1
ATOM 2009 O O . VAL A 1 255 ? -6.698 -6.727 29.599 1.00 41.91 255 VAL A O 1
ATOM 2012 N N . GLU A 1 256 ? -5.662 -7.819 31.287 1.00 45.09 256 GLU A N 1
ATOM 2013 C CA . GLU A 1 256 ? -4.361 -8.063 30.668 1.00 45.09 256 GLU A CA 1
ATOM 2014 C C . GLU A 1 256 ? -4.469 -8.581 29.228 1.00 45.09 256 GLU A C 1
ATOM 2016 O O . GLU A 1 256 ? -5.308 -9.421 28.898 1.00 45.09 256 GLU A O 1
ATOM 2021 N N . ILE A 1 257 ? -3.605 -8.034 28.370 1.00 43.62 257 ILE A N 1
ATOM 2022 C CA . ILE A 1 257 ? -3.499 -8.379 26.956 1.00 43.62 257 ILE A CA 1
ATOM 2023 C C . ILE A 1 257 ? -3.090 -9.846 26.853 1.00 43.62 257 ILE A C 1
ATOM 2025 O O . ILE A 1 257 ? -1.943 -10.202 27.103 1.00 43.62 257 ILE A O 1
ATOM 2029 N N . ILE A 1 258 ? -4.042 -10.692 26.469 1.00 48.47 258 ILE A N 1
ATOM 2030 C CA . ILE A 1 258 ? -3.738 -11.993 25.889 1.00 48.47 258 ILE A CA 1
ATOM 2031 C C . ILE A 1 258 ? -3.347 -11.722 24.435 1.00 48.47 258 ILE A C 1
ATOM 2033 O O . ILE A 1 258 ? -4.161 -11.209 23.659 1.00 48.47 258 ILE A O 1
ATOM 2037 N N . ASP A 1 259 ? -2.090 -12.021 24.103 1.00 54.00 259 ASP A N 1
ATOM 2038 C CA . ASP A 1 259 ? -1.540 -11.972 22.749 1.00 54.00 259 ASP A CA 1
ATOM 2039 C C . ASP A 1 259 ? -2.506 -12.625 21.755 1.00 54.00 259 ASP A C 1
ATOM 2041 O O . ASP A 1 259 ? -2.895 -13.789 21.893 1.00 54.00 259 ASP A O 1
ATOM 2045 N N . LYS A 1 260 ? -2.920 -11.861 20.742 1.00 78.88 260 LYS A N 1
ATOM 2046 C CA . LYS A 1 260 ? -3.659 -12.423 19.614 1.00 78.88 260 LYS A CA 1
ATOM 2047 C C . LYS A 1 260 ? -2.665 -13.070 18.661 1.00 78.88 260 LYS A C 1
ATOM 2049 O O . LYS A 1 260 ? -1.694 -12.439 18.253 1.00 78.88 260 LYS A O 1
ATOM 2054 N N . CYS A 1 261 ? -2.955 -14.305 18.273 1.00 87.44 261 CYS A N 1
ATOM 2055 C CA . CYS A 1 261 ? -2.224 -14.984 17.214 1.00 87.44 261 CYS A CA 1
ATOM 2056 C C . CYS A 1 261 ? -2.379 -14.268 15.867 1.00 87.44 261 CYS A C 1
ATOM 2058 O O . CYS A 1 261 ? -3.321 -13.496 15.655 1.00 87.44 261 CYS A O 1
ATOM 2060 N N . SER A 1 262 ? -1.432 -14.510 14.963 1.00 86.62 262 SER A N 1
ATOM 2061 C CA . SER A 1 262 ? -1.401 -13.901 13.631 1.00 86.62 262 SER A CA 1
ATOM 2062 C C . SER A 1 262 ? -2.512 -14.450 12.722 1.00 86.62 262 SER A C 1
ATOM 2064 O O . SER A 1 262 ? -3.244 -15.376 13.070 1.00 86.62 262 SER A O 1
ATOM 2066 N N . LEU A 1 263 ? -2.643 -13.886 11.518 1.00 82.00 263 LEU A N 1
ATOM 2067 C CA . LEU A 1 263 ? -3.529 -14.425 10.483 1.00 82.00 263 LEU A CA 1
ATOM 2068 C C . LEU A 1 263 ? -3.161 -15.890 10.158 1.00 82.00 263 LEU A C 1
ATOM 2070 O O . LEU A 1 263 ? -1.979 -16.210 10.036 1.00 82.00 263 LEU A O 1
ATOM 2074 N N . ASN A 1 264 ? -4.178 -16.743 9.977 1.00 84.81 264 ASN A N 1
ATOM 2075 C CA . ASN A 1 264 ? -4.062 -18.202 9.799 1.00 84.81 264 ASN A CA 1
ATOM 2076 C C . ASN A 1 264 ? -3.518 -18.962 11.020 1.00 84.81 264 ASN A C 1
ATOM 2078 O O . ASN A 1 264 ? -2.925 -20.032 10.880 1.00 84.81 264 ASN A O 1
ATOM 2082 N N . GLU A 1 265 ? -3.753 -18.426 12.216 1.00 91.81 265 GLU A N 1
ATOM 2083 C CA . GLU A 1 265 ? -3.424 -19.092 13.470 1.00 91.81 265 GLU A CA 1
ATOM 2084 C C . GLU A 1 265 ? -4.622 -19.181 14.410 1.00 91.81 265 GLU A C 1
ATOM 2086 O O . GLU A 1 265 ? -5.538 -18.359 14.372 1.00 91.81 265 GLU A O 1
ATOM 2091 N N . VAL A 1 266 ? -4.573 -20.163 15.302 1.00 89.31 266 VAL A N 1
ATOM 2092 C CA . VAL A 1 266 ? -5.546 -20.375 16.368 1.00 89.31 266 VAL A CA 1
ATOM 2093 C C . VAL A 1 266 ? -4.846 -20.212 17.706 1.00 89.31 266 VAL A C 1
ATOM 2095 O O . VAL A 1 266 ? -3.848 -20.877 17.973 1.00 89.31 266 VAL A O 1
ATOM 2098 N N . LEU A 1 267 ? -5.397 -19.352 18.562 1.00 90.62 267 LEU A N 1
ATOM 2099 C CA . LEU A 1 267 ? -4.982 -19.254 19.956 1.00 90.62 267 LEU A CA 1
ATOM 2100 C C . LEU A 1 267 ? -5.637 -20.377 20.763 1.00 90.62 267 LEU A C 1
ATOM 2102 O O . LEU A 1 267 ? -6.864 -20.447 20.842 1.00 90.62 267 LEU A O 1
ATOM 2106 N N . TYR A 1 268 ? -4.835 -21.207 21.420 1.00 89.50 268 TYR A N 1
ATOM 2107 C CA . TYR A 1 268 ? -5.319 -22.212 22.362 1.00 89.50 268 TYR A CA 1
ATOM 2108 C C . TYR A 1 268 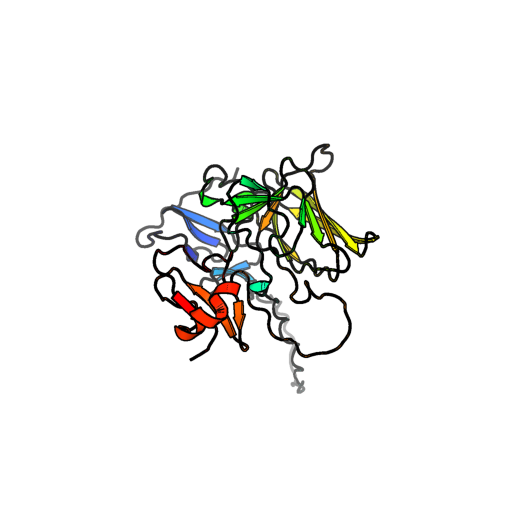? -4.366 -22.319 23.552 1.00 89.50 268 TYR A C 1
ATOM 2110 O O . TYR A 1 268 ? -3.161 -22.413 23.364 1.00 89.50 268 TYR A O 1
ATOM 2118 N N . GLN A 1 269 ? -4.895 -22.270 24.781 1.00 84.56 269 GLN A N 1
ATOM 2119 C CA . GLN A 1 269 ? -4.107 -22.366 26.024 1.00 84.56 269 GLN A CA 1
ATOM 2120 C C . GLN A 1 269 ? -2.787 -21.569 25.970 1.00 84.56 269 GLN A C 1
ATOM 2122 O O . GLN A 1 269 ? -1.715 -22.137 26.137 1.00 84.56 269 GLN A O 1
ATOM 2127 N N . THR A 1 270 ? -2.889 -20.268 25.667 1.00 82.56 270 THR A N 1
ATOM 2128 C CA . THR A 1 270 ? -1.777 -19.297 25.547 1.00 82.56 270 THR A CA 1
ATOM 2129 C C . THR A 1 270 ? -0.771 -19.521 24.412 1.00 82.56 270 THR A C 1
ATOM 2131 O O . THR A 1 270 ? 0.228 -18.812 24.363 1.00 82.56 270 THR A O 1
ATOM 2134 N N . HIS A 1 271 ? -1.022 -20.450 23.492 1.00 86.69 271 HIS A N 1
ATOM 2135 C CA . HIS A 1 271 ? -0.135 -20.733 22.364 1.00 86.69 271 HIS A CA 1
ATOM 2136 C C . HIS A 1 271 ? -0.826 -20.486 21.029 1.00 86.69 271 HIS A C 1
ATOM 2138 O O . HIS A 1 271 ? -2.038 -20.677 20.892 1.00 86.69 271 HIS A O 1
ATOM 2144 N N . CYS A 1 272 ? -0.033 -20.078 20.041 1.00 91.69 272 CYS A N 1
ATOM 2145 C CA . CYS A 1 272 ? -0.493 -19.888 18.676 1.00 91.69 272 CYS A CA 1
ATOM 2146 C C . CYS A 1 272 ? -0.165 -21.108 17.831 1.00 91.69 272 CYS A C 1
ATOM 2148 O O . CYS A 1 272 ? 0.997 -21.501 17.721 1.00 91.69 272 CYS A O 1
ATOM 2150 N N . TYR A 1 273 ? -1.205 -21.681 17.230 1.00 92.19 273 TYR A N 1
ATOM 2151 C CA . TYR A 1 273 ? -1.113 -22.863 16.387 1.00 92.19 273 TYR A CA 1
ATOM 2152 C C . TYR A 1 273 ? -1.429 -22.527 14.940 1.00 92.19 273 TYR A C 1
ATOM 2154 O O . TYR A 1 273 ? -2.371 -21.783 14.679 1.00 92.19 273 TYR A O 1
ATOM 2162 N N . TYR A 1 274 ? -0.704 -23.118 13.996 1.00 90.25 274 TYR A N 1
ATOM 2163 C CA . TYR A 1 274 ? -1.013 -23.003 12.569 1.00 90.25 274 TYR A CA 1
ATOM 2164 C C . TYR A 1 274 ? -0.892 -24.349 11.853 1.00 90.25 274 TYR A C 1
ATOM 2166 O O . TYR A 1 274 ? -0.256 -25.283 12.349 1.00 90.25 274 TYR A O 1
ATOM 2174 N N . LEU A 1 275 ? -1.511 -24.427 10.672 1.00 88.06 275 LEU A N 1
ATOM 2175 C CA . LEU A 1 275 ? -1.350 -25.548 9.750 1.00 88.06 275 LEU A CA 1
ATOM 2176 C C . LEU A 1 275 ? -0.091 -25.344 8.910 1.00 88.06 275 LEU A C 1
ATOM 2178 O O . LEU A 1 275 ? -0.009 -24.408 8.104 1.00 88.06 275 LEU A O 1
ATOM 2182 N N . ASP A 1 276 ? 0.883 -26.227 9.099 1.00 82.44 276 ASP A N 1
ATOM 2183 C CA . ASP A 1 276 ? 2.068 -26.289 8.260 1.00 82.44 276 ASP A CA 1
ATOM 2184 C C . ASP A 1 276 ? 1.811 -27.110 6.998 1.00 82.44 276 ASP A C 1
ATOM 2186 O O . ASP A 1 276 ? 1.146 -28.150 7.029 1.00 82.44 276 ASP A O 1
ATOM 2190 N N . GLY A 1 277 ? 2.374 -26.629 5.893 1.00 78.56 277 GLY A N 1
ATOM 2191 C CA . GLY A 1 277 ? 2.416 -27.357 4.640 1.00 78.56 277 GLY A CA 1
ATOM 2192 C C . GLY A 1 277 ? 3.795 -27.384 3.982 1.00 78.56 277 GLY A C 1
ATOM 2193 O O . GLY A 1 277 ? 3.883 -27.597 2.777 1.00 78.56 277 GLY A O 1
ATOM 2194 N N . VAL A 1 278 ? 4.881 -27.220 4.747 1.00 76.12 278 VAL A N 1
ATOM 2195 C CA . VAL A 1 278 ? 6.254 -27.515 4.284 1.00 76.12 278 VAL A CA 1
ATOM 2196 C C . VAL A 1 278 ? 6.805 -28.835 4.838 1.00 76.12 278 VAL A C 1
ATOM 2198 O O . VAL A 1 278 ? 8.005 -29.081 4.795 1.00 76.12 278 VAL A O 1
ATOM 2201 N N . GLY A 1 279 ? 5.934 -29.730 5.313 1.00 73.69 279 GLY A N 1
ATOM 2202 C CA . GLY A 1 279 ? 6.324 -31.090 5.696 1.00 73.69 279 GLY A CA 1
ATOM 2203 C C . GLY A 1 279 ? 6.994 -31.190 7.068 1.00 73.69 279 GLY A C 1
ATOM 2204 O O . GLY A 1 279 ? 7.787 -32.102 7.285 1.00 73.69 279 GLY A O 1
ATOM 2205 N N . GLY A 1 280 ? 6.666 -30.288 7.995 1.00 69.94 280 GLY A N 1
ATOM 2206 C CA . GLY A 1 280 ? 7.164 -30.303 9.372 1.00 69.94 280 GLY A CA 1
ATOM 2207 C C . GLY A 1 280 ? 8.376 -29.403 9.625 1.00 69.94 280 GLY A C 1
ATOM 2208 O O . GLY A 1 280 ? 8.878 -29.382 10.750 1.00 69.94 280 GLY A O 1
ATOM 2209 N N . GLU A 1 281 ? 8.840 -28.635 8.633 1.00 76.88 281 GLU A N 1
ATOM 2210 C CA . GLU A 1 281 ? 9.868 -27.614 8.855 1.00 76.88 281 GLU A CA 1
ATOM 2211 C C . GLU A 1 281 ? 9.267 -26.377 9.539 1.00 76.88 281 GLU A C 1
ATOM 2213 O O . GLU A 1 281 ? 8.617 -25.530 8.924 1.00 76.88 281 GLU A O 1
ATOM 2218 N N . CYS A 1 282 ? 9.480 -26.273 10.852 1.00 74.50 282 CYS A N 1
ATOM 2219 C CA . CYS A 1 282 ? 8.951 -25.178 11.657 1.00 74.50 282 CYS A CA 1
ATOM 2220 C C . CYS A 1 282 ? 9.568 -23.833 11.242 1.00 74.50 282 CYS A C 1
ATOM 2222 O O . CYS A 1 282 ? 10.789 -23.691 11.148 1.00 74.50 282 CYS A O 1
ATOM 2224 N N . ARG A 1 283 ? 8.731 -22.801 11.085 1.00 73.69 283 ARG A N 1
ATOM 2225 C CA . ARG A 1 283 ? 9.214 -21.415 11.006 1.00 73.69 283 ARG A CA 1
ATOM 2226 C C . ARG A 1 283 ? 9.979 -21.021 12.270 1.00 73.69 283 ARG A C 1
ATOM 2228 O O . ARG A 1 283 ? 9.678 -21.482 13.367 1.00 73.69 283 ARG A O 1
ATOM 2235 N N . TYR A 1 284 ? 10.918 -20.089 12.115 1.00 74.50 284 TYR A N 1
ATOM 2236 C CA . TYR A 1 284 ? 11.631 -19.495 13.244 1.00 74.50 284 TYR A CA 1
ATOM 2237 C C . TYR A 1 284 ? 10.651 -18.973 14.310 1.00 74.50 284 TYR A C 1
ATOM 2239 O O . TYR A 1 284 ? 9.735 -18.212 13.994 1.00 74.50 284 TYR A O 1
ATOM 2247 N N . GLY A 1 285 ? 10.854 -19.386 15.564 1.00 77.38 285 GLY A N 1
ATOM 2248 C CA . GLY A 1 285 ? 9.977 -19.047 16.692 1.00 77.38 285 GLY A CA 1
ATOM 2249 C C . GLY A 1 285 ? 8.792 -19.995 16.904 1.00 77.38 285 GLY A C 1
ATOM 2250 O O . GLY A 1 285 ? 7.929 -19.685 17.719 1.00 77.38 285 GLY A O 1
ATOM 2251 N N . TYR A 1 286 ? 8.751 -21.117 16.186 1.00 84.00 286 TYR A N 1
ATOM 2252 C CA . TYR A 1 286 ? 7.752 -22.163 16.349 1.00 84.00 286 TYR A CA 1
ATOM 2253 C C . TYR A 1 286 ? 8.413 -23.538 16.496 1.00 84.00 286 TYR A C 1
ATOM 2255 O O . TYR A 1 286 ? 9.544 -23.752 16.055 1.00 84.00 286 TYR A O 1
ATOM 2263 N N . SER A 1 287 ? 7.679 -24.479 17.075 1.00 86.62 287 SER A N 1
ATOM 2264 C CA . SER A 1 287 ? 8.056 -25.873 17.271 1.00 86.62 287 SER A CA 1
ATOM 2265 C C . SER A 1 287 ? 6.881 -26.806 16.963 1.00 86.62 287 SER A C 1
ATOM 2267 O O . SER A 1 287 ? 5.728 -26.384 16.907 1.00 86.62 287 SER A O 1
ATOM 2269 N N . LEU A 1 288 ? 7.149 -28.091 16.727 1.00 86.12 288 LEU A N 1
ATOM 2270 C CA . LEU A 1 288 ? 6.096 -29.075 16.458 1.00 86.12 288 LEU A CA 1
ATOM 2271 C C . LEU A 1 288 ? 5.132 -29.182 17.647 1.00 86.12 288 LEU A C 1
ATOM 2273 O O . LEU A 1 288 ? 5.545 -29.464 18.770 1.00 86.12 288 LEU A O 1
ATOM 2277 N N . GLY A 1 289 ? 3.841 -28.966 17.385 1.00 83.25 289 GLY A N 1
ATOM 2278 C CA . GLY A 1 289 ? 2.797 -29.141 18.386 1.00 83.25 289 GLY A CA 1
ATOM 2279 C C . GLY A 1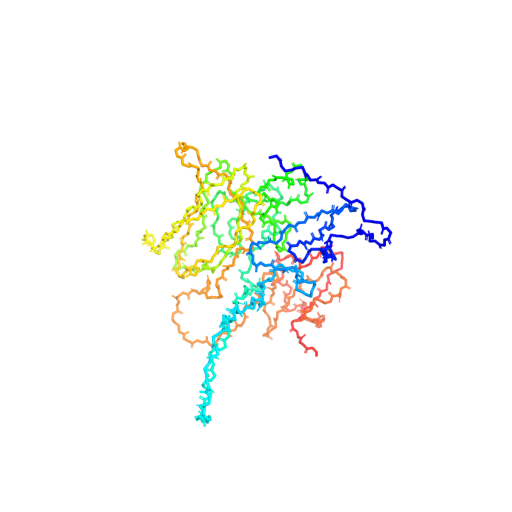 289 ? 2.495 -30.621 18.612 1.00 83.25 289 GLY A C 1
ATOM 2280 O O . GLY A 1 289 ? 2.651 -31.447 17.714 1.00 83.25 289 GLY A O 1
ATOM 2281 N N . SER A 1 290 ? 2.025 -30.966 19.811 1.00 85.88 290 SER A N 1
ATOM 2282 C CA . SER A 1 290 ? 1.536 -32.320 20.092 1.00 85.88 290 SER A CA 1
ATOM 2283 C C . SER A 1 290 ? 0.370 -32.681 19.170 1.00 85.88 290 SER A C 1
ATOM 2285 O O . SER A 1 290 ? -0.578 -31.910 19.057 1.00 85.88 290 SER A O 1
ATOM 2287 N N . GLU A 1 291 ? 0.364 -33.884 18.594 1.00 83.00 291 GLU A N 1
ATOM 2288 C CA . GLU A 1 291 ? -0.733 -34.361 17.735 1.00 83.00 291 GLU A CA 1
ATOM 2289 C C . GLU A 1 291 ? -2.091 -34.367 18.462 1.00 83.00 291 GLU A C 1
ATOM 2291 O O . GLU A 1 291 ? -3.137 -34.121 17.861 1.00 83.00 291 GLU A O 1
ATOM 2296 N N . THR A 1 292 ? -2.084 -34.538 19.789 1.00 88.00 292 THR A N 1
ATOM 2297 C CA . THR A 1 292 ? -3.299 -34.468 20.615 1.00 88.00 292 THR A CA 1
ATOM 2298 C C . THR A 1 292 ? -4.005 -33.115 20.520 1.00 88.00 292 THR A C 1
ATOM 2300 O O . THR A 1 292 ? -5.232 -33.064 20.638 1.00 88.00 292 THR A O 1
ATOM 2303 N N . ILE A 1 293 ? -3.265 -32.031 20.252 1.00 89.38 293 ILE A N 1
ATOM 2304 C CA . ILE A 1 293 ? -3.826 -30.684 20.144 1.00 89.38 293 ILE A CA 1
ATOM 2305 C C . ILE A 1 293 ? -4.741 -30.549 18.934 1.00 89.38 293 ILE A C 1
ATOM 2307 O O . ILE A 1 293 ? -5.732 -29.830 19.014 1.00 89.38 293 ILE A O 1
ATOM 2311 N N . LEU A 1 294 ? -4.464 -31.281 17.847 1.00 84.44 294 LEU A N 1
ATOM 2312 C CA . LEU A 1 294 ? -5.229 -31.190 16.606 1.00 84.44 294 LEU A CA 1
ATOM 2313 C C . LEU A 1 294 ? -6.704 -31.501 16.867 1.00 84.44 294 LEU A C 1
ATOM 2315 O O . LEU A 1 294 ? -7.570 -30.761 16.421 1.00 84.44 294 LEU A O 1
ATOM 2319 N N . SER A 1 295 ? -6.991 -32.536 17.661 1.00 87.88 295 SER A N 1
ATOM 2320 C CA . SER A 1 295 ? -8.368 -32.898 18.027 1.00 87.88 295 SER A CA 1
ATOM 2321 C C . SER A 1 295 ? -9.091 -31.829 18.856 1.00 87.88 295 SER A C 1
ATOM 2323 O O . SER A 1 295 ? -10.315 -31.753 18.823 1.00 87.88 295 SER A O 1
ATOM 2325 N N . LEU A 1 296 ? -8.340 -30.993 19.578 1.00 89.06 296 LEU A N 1
ATOM 2326 C CA . LEU A 1 296 ? -8.869 -29.953 20.461 1.00 89.06 296 LEU A CA 1
ATOM 2327 C C . LEU A 1 296 ? -9.111 -28.632 19.725 1.00 89.06 296 LEU A C 1
ATOM 2329 O O . LEU A 1 296 ? -9.971 -27.859 20.141 1.00 89.06 296 LEU A O 1
ATOM 2333 N N . ILE A 1 297 ? -8.364 -28.375 18.645 1.00 92.50 297 ILE A N 1
ATOM 2334 C CA . ILE A 1 297 ? -8.427 -27.116 17.886 1.00 92.50 297 ILE A CA 1
ATOM 2335 C C . ILE A 1 297 ? -8.952 -27.283 16.453 1.00 92.50 297 ILE A C 1
ATOM 2337 O O . ILE A 1 297 ? -9.072 -26.283 15.749 1.00 92.50 297 ILE A O 1
ATOM 2341 N N . ALA A 1 298 ? -9.283 -28.503 16.014 1.00 88.75 298 ALA A N 1
ATOM 2342 C CA . ALA A 1 298 ? -9.707 -28.809 14.642 1.00 88.75 298 ALA A CA 1
ATOM 2343 C C . ALA A 1 298 ? -10.828 -27.888 14.142 1.00 88.75 298 ALA A C 1
ATOM 2345 O O . ALA A 1 298 ? -10.714 -27.315 13.061 1.00 88.75 298 ALA A O 1
ATOM 2346 N N . ASP A 1 299 ? -11.865 -27.678 14.955 1.00 87.00 299 ASP A N 1
ATOM 2347 C CA . ASP A 1 299 ? -12.999 -26.821 14.591 1.00 87.00 299 ASP A CA 1
ATOM 2348 C C . ASP A 1 299 ? -12.590 -25.353 14.418 1.00 87.00 299 ASP A C 1
ATOM 2350 O O . ASP A 1 299 ? -13.156 -24.632 13.600 1.00 87.00 299 ASP A O 1
ATOM 2354 N N . SER A 1 300 ? -11.571 -24.912 15.158 1.00 87.75 300 SER A N 1
ATOM 2355 C CA . SER A 1 300 ? -11.042 -23.547 15.068 1.00 87.75 300 SER A CA 1
ATOM 2356 C C . SER A 1 300 ? -10.139 -23.341 13.850 1.00 87.75 300 SER A C 1
ATOM 2358 O O . SER A 1 300 ? -9.879 -22.203 13.470 1.00 87.75 300 SER A O 1
ATOM 2360 N N . LEU A 1 301 ? -9.673 -24.426 13.226 1.00 86.94 301 LEU A N 1
ATOM 2361 C CA . LEU A 1 301 ? -8.871 -24.390 12.003 1.00 86.94 301 LEU A CA 1
ATOM 2362 C C . LEU A 1 301 ? -9.736 -24.372 10.730 1.00 86.94 301 LEU A C 1
ATOM 2364 O O . LEU A 1 30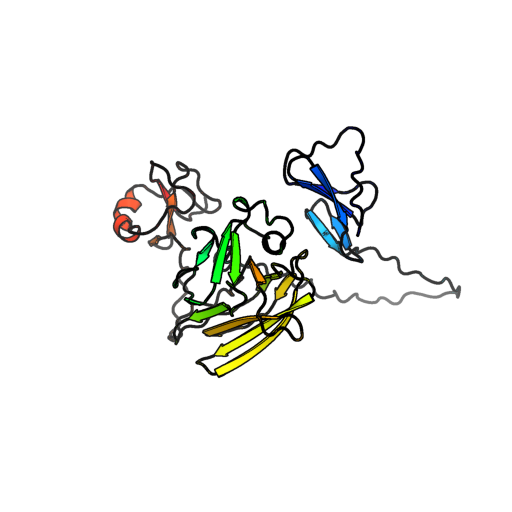1 ? -9.210 -24.154 9.638 1.00 86.94 301 LEU A O 1
ATOM 2368 N N . ILE A 1 302 ? -11.055 -24.582 10.838 1.00 84.19 302 ILE A N 1
ATOM 2369 C CA . ILE A 1 302 ? -11.962 -24.598 9.683 1.00 84.19 302 ILE A CA 1
ATOM 2370 C C . ILE A 1 302 ? -11.950 -23.231 8.986 1.00 84.19 302 ILE A C 1
ATOM 2372 O O . ILE A 1 302 ? -12.265 -22.202 9.578 1.00 84.19 302 ILE A O 1
ATOM 2376 N N . GLY A 1 303 ? -11.626 -23.235 7.692 1.00 80.88 303 GLY A N 1
ATOM 2377 C CA . GLY A 1 303 ? -11.583 -22.029 6.861 1.00 80.88 303 GLY A CA 1
ATOM 2378 C C . GLY A 1 303 ? -10.270 -21.245 6.936 1.00 80.88 303 GLY A C 1
ATOM 2379 O O . GLY A 1 303 ? -10.135 -20.252 6.222 1.00 80.88 303 GLY A O 1
ATOM 2380 N N . LEU A 1 304 ? -9.301 -21.686 7.745 1.00 80.94 304 LEU A N 1
ATOM 2381 C CA . LEU A 1 304 ? -7.936 -21.165 7.703 1.00 80.94 304 LEU A CA 1
ATOM 2382 C C . LEU A 1 304 ? -7.128 -21.858 6.598 1.00 80.94 304 LEU A C 1
ATOM 2384 O O . LEU A 1 304 ? -7.363 -23.020 6.268 1.00 80.94 304 LEU A O 1
ATOM 2388 N N . ASN A 1 305 ? -6.163 -21.131 6.033 1.00 83.62 305 ASN A N 1
ATOM 2389 C CA . ASN A 1 305 ? -5.205 -21.672 5.068 1.00 83.62 305 ASN A CA 1
ATOM 2390 C C . ASN A 1 305 ? -3.875 -22.020 5.749 1.00 83.62 305 ASN A C 1
ATOM 2392 O O . ASN A 1 305 ? -3.597 -21.574 6.862 1.00 83.62 305 ASN A O 1
ATOM 2396 N N . TYR A 1 306 ? -3.025 -22.784 5.060 1.00 82.25 306 TYR A N 1
ATOM 2397 C CA . TYR A 1 306 ? -1.646 -23.012 5.495 1.00 82.25 306 TYR A CA 1
ATOM 2398 C C . TYR A 1 306 ? -0.892 -21.686 5.637 1.00 82.25 306 TYR A C 1
ATOM 2400 O O . TYR A 1 306 ? -1.066 -20.770 4.831 1.00 82.25 306 TYR A O 1
ATOM 2408 N N . LYS A 1 307 ? -0.014 -21.590 6.639 1.00 80.12 307 LYS A N 1
ATOM 2409 C CA . LYS A 1 307 ? 0.782 -20.371 6.874 1.00 80.12 307 LYS A CA 1
ATOM 2410 C C . LYS A 1 307 ? 1.902 -20.168 5.841 1.00 80.12 307 LYS A C 1
ATOM 2412 O O . LYS A 1 307 ? 2.420 -19.062 5.710 1.00 80.12 307 LYS A O 1
ATOM 2417 N N . THR A 1 308 ? 2.302 -21.229 5.142 1.00 74.81 308 THR A N 1
ATOM 2418 C CA . THR A 1 308 ? 3.427 -21.243 4.195 1.00 74.81 308 THR A CA 1
ATOM 2419 C C . THR A 1 308 ? 2.974 -21.663 2.795 1.00 74.81 308 THR A C 1
ATOM 2421 O O . THR A 1 308 ? 2.672 -20.804 1.973 1.00 74.81 308 THR A O 1
ATOM 2424 N N . ALA A 1 309 ? 2.910 -22.966 2.518 1.00 71.12 309 ALA A N 1
ATOM 2425 C CA . ALA A 1 309 ? 2.543 -23.545 1.226 1.00 71.12 309 ALA A CA 1
ATOM 2426 C C . ALA A 1 309 ? 1.514 -24.668 1.411 1.00 71.12 309 ALA A C 1
ATOM 2428 O O . ALA A 1 309 ? 1.424 -25.252 2.485 1.00 71.12 309 ALA A O 1
ATOM 2429 N N . ILE A 1 310 ? 0.731 -24.973 0.375 1.00 60.69 310 ILE A N 1
ATOM 2430 C CA . ILE A 1 310 ? -0.236 -26.080 0.401 1.00 60.69 310 ILE A CA 1
ATOM 2431 C C . ILE A 1 310 ? 0.526 -27.397 0.203 1.00 60.69 310 ILE A C 1
ATOM 2433 O O . ILE A 1 310 ? 1.129 -27.610 -0.848 1.00 60.69 310 ILE A O 1
ATOM 2437 N N . SER A 1 311 ? 0.464 -28.293 1.186 1.00 55.66 311 SER A N 1
ATOM 2438 C CA . SER A 1 311 ? 1.005 -29.658 1.111 1.00 55.66 311 SER A CA 1
ATOM 2439 C C . SER A 1 311 ? -0.108 -30.680 1.304 1.00 55.66 311 SER A C 1
ATOM 2441 O O . SER A 1 311 ? -1.088 -30.424 1.998 1.00 55.66 311 SER A O 1
ATOM 2443 N N . GLY A 1 312 ? 0.061 -31.868 0.713 1.00 53.94 312 GLY A N 1
ATOM 2444 C CA . GLY A 1 312 ? -0.823 -33.019 0.941 1.00 53.94 312 GLY A CA 1
ATOM 2445 C C . GLY A 1 312 ? -0.717 -33.629 2.347 1.00 53.94 312 GLY A C 1
ATOM 2446 O O . GLY A 1 312 ? -1.497 -34.517 2.674 1.00 53.94 312 GLY A O 1
ATOM 2447 N N . ASN A 1 313 ? 0.219 -33.152 3.171 1.00 57.81 313 ASN A N 1
ATOM 2448 C CA . ASN A 1 313 ? 0.416 -33.555 4.559 1.00 57.81 313 ASN A CA 1
ATOM 2449 C C . ASN A 1 313 ? 0.184 -32.348 5.479 1.00 57.81 313 ASN A C 1
ATOM 2451 O O . ASN A 1 313 ? 0.916 -31.360 5.386 1.00 57.81 313 ASN A O 1
ATOM 2455 N N . CYS A 1 314 ? -0.825 -32.443 6.351 1.00 54.31 314 CYS A N 1
ATOM 2456 C CA . CYS A 1 314 ? -1.130 -31.447 7.379 1.00 54.31 314 CYS A CA 1
ATOM 2457 C C . CYS A 1 314 ? -0.323 -31.730 8.651 1.00 54.31 314 CYS A C 1
ATOM 2459 O O . CYS A 1 314 ? -0.495 -32.791 9.251 1.00 54.31 314 CYS A O 1
ATOM 2461 N N . CYS A 1 315 ? 0.482 -30.766 9.099 1.00 64.75 315 CYS A N 1
ATOM 2462 C CA . CYS A 1 315 ? 1.150 -30.809 10.404 1.00 64.75 315 CYS A CA 1
ATOM 2463 C C . CYS A 1 315 ? 0.708 -29.612 11.264 1.00 64.75 315 CYS A C 1
ATOM 2465 O O . CYS A 1 315 ? 0.467 -28.529 10.731 1.00 64.75 315 CYS A O 1
ATOM 2467 N N . VAL A 1 316 ? 0.596 -29.790 12.588 1.00 71.69 316 VAL A N 1
ATOM 2468 C CA . VAL A 1 316 ? 0.270 -28.702 13.533 1.00 71.69 316 VAL A CA 1
ATOM 2469 C C . VAL A 1 316 ? 1.529 -28.234 14.241 1.00 71.69 316 VAL A C 1
ATOM 2471 O O . VAL A 1 316 ? 2.254 -29.038 14.826 1.00 71.69 316 VAL A O 1
ATOM 2474 N N . ILE A 1 317 ? 1.763 -26.927 14.230 1.00 76.88 317 ILE A N 1
ATOM 2475 C CA . ILE A 1 317 ? 2.956 -26.307 14.810 1.00 76.88 317 ILE A CA 1
ATOM 2476 C C . ILE A 1 317 ? 2.523 -25.267 15.857 1.00 76.88 317 ILE A C 1
ATOM 2478 O O . ILE A 1 317 ? 1.528 -24.581 15.644 1.00 76.88 317 ILE A O 1
ATOM 2482 N N . THR A 1 318 ? 3.250 -25.160 16.973 1.00 75.25 318 THR A N 1
ATOM 2483 C CA . THR A 1 318 ? 3.018 -24.261 18.122 1.00 75.25 318 THR A CA 1
ATOM 2484 C C . THR A 1 318 ? 4.125 -23.211 18.262 1.00 75.25 318 THR A C 1
ATOM 2486 O O . THR A 1 318 ? 5.232 -23.411 17.778 1.00 75.25 318 THR A O 1
ATOM 2489 N N . SER A 1 319 ? 3.867 -22.082 18.918 1.00 75.31 319 SER A N 1
ATOM 2490 C CA . SER A 1 319 ? 4.823 -20.975 19.106 1.00 75.31 319 SER A CA 1
ATOM 2491 C C . SER A 1 319 ? 5.822 -21.162 20.265 1.00 75.31 319 SER A C 1
ATOM 2493 O O . SER A 1 319 ? 6.332 -20.177 20.801 1.00 75.31 319 SER A O 1
ATOM 2495 N N . GLU A 1 320 ? 6.080 -22.391 20.721 1.00 69.12 320 GLU A N 1
ATOM 2496 C CA . GLU A 1 320 ? 7.017 -22.617 21.830 1.00 69.12 320 GLU A CA 1
ATOM 2497 C C . GLU A 1 320 ? 8.472 -22.374 21.397 1.00 69.12 320 GLU A C 1
ATOM 2499 O O . GLU A 1 320 ? 8.911 -22.793 20.323 1.00 69.12 320 GLU A O 1
ATOM 2504 N N . LYS A 1 321 ? 9.247 -21.722 22.270 1.00 47.59 321 LYS A N 1
ATOM 2505 C CA . LYS A 1 321 ? 10.710 -21.703 22.176 1.00 47.59 321 LYS A CA 1
ATOM 2506 C C . LYS A 1 321 ? 11.263 -22.904 22.940 1.00 47.59 321 LYS A C 1
ATOM 2508 O O . LYS A 1 321 ? 11.013 -23.007 24.139 1.00 47.59 321 LYS A O 1
ATOM 2513 N N . TYR A 1 322 ? 12.030 -23.751 22.259 1.00 47.22 322 TYR A N 1
ATOM 2514 C CA . TYR A 1 322 ? 12.994 -24.639 22.914 1.00 47.22 322 TYR A CA 1
ATOM 2515 C C . TYR A 1 322 ? 14.269 -23.870 23.266 1.00 47.22 322 TYR A C 1
ATOM 2517 O O . TYR A 1 322 ? 14.694 -23.028 22.438 1.00 47.22 322 TYR A O 1
#

Sequence (322 aa):
MLISTIIPIDGAFKCMNNDMFKNPDNHYTFWHCFHGSHYLKPCPTNFIWSQVECQCVRNAVLPTVTITTTVSTSSPPTTTETALPTTEAISHCLQSNLITFENASTYSKISNGYHGLKWTNAYVLDTEIYPQWSESGFYSAVKSSTWVAFNMNGDRITITVDTPNKFSIKSFVVSSAWNDSVTLSMVSQRASTYYKEASFKIEKNRSTTIELNWLDINTVTFYASIKNSQHGEVFVMNDLCLDSNTLSTSTSTSVEIIDKCSLNEVLYQTHCYYLDGVGGECRYGYSLGSETILSLIADSLIGLNYKTAISGNCCVITSEKY

Organism: NCBI:txid392030